Protein AF-A0A954WFK1-F1 (afdb_monomer_lite)

Structure (mmCIF, N/CA/C/O backbone):
data_AF-A0A954WFK1-F1
#
_entry.id   AF-A0A954WFK1-F1
#
loop_
_atom_site.group_PDB
_atom_site.id
_atom_site.type_symbol
_atom_site.label_atom_id
_atom_site.label_alt_id
_atom_site.label_comp_id
_atom_site.label_asym_id
_atom_site.label_entity_id
_atom_site.label_seq_id
_atom_site.pdbx_PDB_ins_code
_atom_site.Cartn_x
_atom_site.Cartn_y
_atom_site.Cartn_z
_atom_site.occupancy
_atom_site.B_iso_or_equiv
_atom_site.auth_seq_id
_atom_site.auth_comp_id
_atom_site.auth_asym_id
_atom_site.auth_atom_id
_atom_site.pdbx_PDB_model_num
ATOM 1 N N . MET A 1 1 ? -22.582 8.480 9.603 1.00 71.12 1 MET A N 1
ATOM 2 C CA . MET A 1 1 ? -21.845 7.234 9.305 1.00 71.12 1 MET A CA 1
ATOM 3 C C . MET A 1 1 ? -20.414 7.673 9.108 1.00 71.12 1 MET A C 1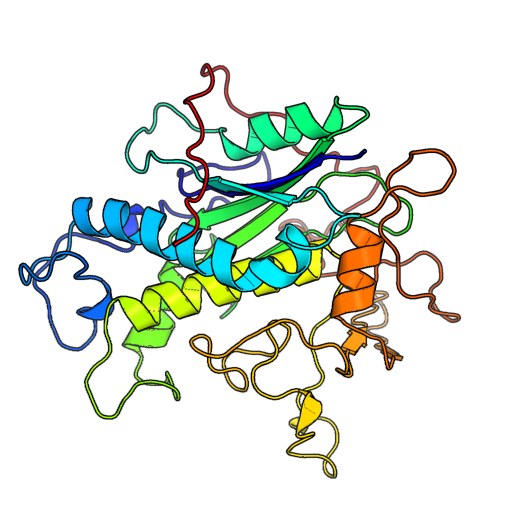
ATOM 5 O O . MET A 1 1 ? -20.243 8.651 8.399 1.00 71.12 1 MET A O 1
ATOM 9 N N . LEU A 1 2 ? -19.455 7.065 9.805 1.00 79.88 2 LEU A N 1
ATOM 10 C CA . LEU A 1 2 ? -18.038 7.426 9.693 1.00 79.88 2 LEU A CA 1
ATOM 11 C C . LEU A 1 2 ? -17.532 7.116 8.281 1.00 79.88 2 LEU A C 1
ATOM 13 O O . LEU A 1 2 ? -17.792 6.019 7.778 1.00 79.88 2 LEU A O 1
ATOM 17 N N . THR A 1 3 ? -16.816 8.064 7.680 1.00 86.88 3 THR A N 1
ATOM 18 C CA . THR A 1 3 ? -16.163 7.896 6.381 1.00 86.88 3 THR A CA 1
ATOM 19 C C . THR A 1 3 ? -14.708 7.508 6.575 1.00 86.88 3 THR A C 1
ATOM 21 O O . THR A 1 3 ? -13.930 8.281 7.120 1.00 86.88 3 THR A O 1
ATOM 24 N N . ASN A 1 4 ? -14.320 6.318 6.120 1.00 88.19 4 ASN A N 1
ATOM 25 C CA . ASN A 1 4 ? -12.935 5.867 6.178 1.00 88.19 4 ASN A CA 1
ATOM 26 C C . ASN A 1 4 ? -12.230 6.198 4.861 1.00 88.19 4 ASN A C 1
ATOM 28 O O . ASN A 1 4 ? -12.669 5.783 3.785 1.00 88.19 4 ASN A O 1
ATOM 32 N N . TYR A 1 5 ? -11.101 6.886 4.938 1.00 90.06 5 TYR A N 1
ATOM 33 C CA . TYR A 1 5 ? -10.255 7.209 3.804 1.00 90.06 5 TYR A CA 1
ATOM 34 C C . TYR A 1 5 ? -8.944 6.441 3.895 1.00 90.06 5 TYR A C 1
ATOM 36 O O . TYR A 1 5 ? -8.260 6.465 4.908 1.00 90.06 5 TYR A O 1
ATOM 44 N N . VAL A 1 6 ? -8.567 5.788 2.803 1.00 92.50 6 VAL A N 1
ATOM 45 C CA . VAL A 1 6 ? -7.221 5.251 2.596 1.00 92.50 6 VAL A CA 1
ATOM 46 C C . VAL A 1 6 ? -6.546 6.114 1.545 1.00 92.50 6 VAL A C 1
ATOM 48 O O . VAL A 1 6 ? -6.982 6.141 0.393 1.00 92.50 6 VAL A O 1
ATOM 51 N N . VAL A 1 7 ? -5.491 6.814 1.936 1.00 91.62 7 VAL A N 1
ATOM 52 C CA . VAL A 1 7 ? -4.703 7.704 1.087 1.00 91.62 7 VAL A CA 1
ATOM 53 C C . VAL A 1 7 ? -3.405 7.003 0.724 1.00 91.62 7 VAL A C 1
ATOM 55 O O . VAL A 1 7 ? -2.601 6.671 1.590 1.00 91.62 7 VAL A O 1
ATOM 58 N N . LEU A 1 8 ? -3.203 6.767 -0.567 1.00 93.06 8 LEU A N 1
ATOM 59 C CA . LEU A 1 8 ? -1.952 6.242 -1.101 1.00 93.06 8 LEU A CA 1
ATOM 60 C C . LEU A 1 8 ? -1.095 7.407 -1.561 1.00 93.06 8 LEU A C 1
ATOM 62 O O . LEU A 1 8 ? -1.401 8.034 -2.581 1.00 93.06 8 LEU A O 1
ATOM 66 N N . ASP A 1 9 ? -0.052 7.700 -0.802 1.00 89.50 9 ASP A N 1
ATOM 67 C CA . ASP A 1 9 ? 0.765 8.865 -1.053 1.00 89.50 9 ASP A CA 1
ATOM 68 C C . ASP A 1 9 ? 2.091 8.511 -1.731 1.00 89.50 9 ASP A C 1
ATOM 70 O O . ASP A 1 9 ? 2.934 7.842 -1.150 1.00 89.50 9 ASP A O 1
ATOM 74 N N . PHE A 1 10 ? 2.264 8.933 -2.982 1.00 88.38 10 PHE A N 1
ATOM 75 C CA . PHE A 1 10 ? 3.468 8.718 -3.788 1.00 88.38 10 PHE A CA 1
ATOM 76 C C . PHE A 1 10 ? 4.358 9.967 -3.895 1.00 88.38 10 PHE A C 1
ATOM 78 O O . PHE A 1 10 ? 5.353 9.956 -4.635 1.00 88.38 10 PHE A O 1
ATOM 85 N N . THR A 1 11 ? 3.993 11.062 -3.227 1.00 79.69 11 THR A N 1
ATOM 86 C CA . THR A 1 11 ? 4.835 12.257 -3.143 1.00 79.69 11 THR A CA 1
ATOM 87 C C . THR A 1 11 ? 6.048 11.969 -2.241 1.00 79.69 11 THR A C 1
ATOM 89 O O . THR A 1 11 ? 6.039 11.025 -1.448 1.00 79.69 11 THR A O 1
ATOM 92 N N . PRO A 1 12 ? 7.166 12.697 -2.411 1.00 66.88 12 PRO A N 1
ATOM 93 C CA . PRO A 1 12 ? 8.418 12.432 -1.698 1.00 66.88 12 PRO A CA 1
ATOM 94 C C . PRO A 1 12 ? 8.405 12.946 -0.248 1.00 66.88 12 PRO A C 1
ATOM 96 O O . PRO A 1 12 ? 9.369 13.564 0.208 1.00 66.88 12 PRO A O 1
ATOM 99 N N . ASP A 1 13 ? 7.291 12.747 0.444 1.00 64.88 13 ASP A N 1
ATOM 100 C CA . ASP A 1 13 ? 6.959 13.480 1.655 1.00 64.88 13 ASP A CA 1
ATOM 101 C C . ASP A 1 13 ? 7.607 12.847 2.870 1.00 64.88 13 ASP A C 1
ATOM 103 O O . ASP A 1 13 ? 7.901 11.651 2.919 1.00 64.88 13 ASP A O 1
ATOM 107 N N . THR A 1 14 ? 7.835 13.687 3.870 1.00 59.72 14 THR A N 1
ATOM 108 C CA . THR A 1 14 ? 8.382 13.260 5.145 1.00 59.72 14 THR A CA 1
ATOM 109 C C . THR A 1 14 ? 7.548 13.886 6.229 1.00 59.72 14 THR A C 1
ATOM 111 O O . THR A 1 14 ? 7.513 15.114 6.355 1.00 59.72 14 THR A O 1
ATOM 114 N N . ILE A 1 15 ? 6.945 13.039 7.043 1.00 64.50 15 ILE A N 1
ATOM 115 C CA . ILE A 1 15 ? 6.500 13.462 8.352 1.00 64.50 15 ILE A CA 1
ATOM 116 C C . ILE A 1 15 ? 7.725 13.979 9.125 1.00 64.50 15 ILE A C 1
ATOM 118 O O . ILE A 1 15 ? 8.786 13.345 9.136 1.00 64.50 15 ILE A O 1
ATOM 122 N N . ALA A 1 16 ? 7.595 15.144 9.760 1.00 63.12 16 ALA A N 1
ATOM 123 C CA . ALA A 1 16 ? 8.670 15.701 10.571 1.00 63.12 16 ALA A CA 1
ATOM 124 C C . ALA A 1 16 ? 9.105 14.711 11.672 1.00 63.12 16 ALA A C 1
ATOM 126 O O . ALA A 1 16 ? 8.279 14.211 12.428 1.00 63.12 16 ALA A O 1
ATOM 127 N N . ASN A 1 17 ? 10.418 14.479 11.790 1.00 61.78 17 ASN A N 1
ATOM 128 C CA . ASN A 1 17 ? 11.047 13.536 12.733 1.00 61.78 17 ASN A CA 1
ATOM 129 C C . ASN A 1 17 ? 10.770 12.038 12.489 1.00 61.78 17 ASN A C 1
ATOM 131 O O . ASN A 1 17 ? 11.136 11.222 13.332 1.00 61.78 17 ASN A O 1
ATOM 135 N N . GLU A 1 18 ? 10.210 11.672 11.336 1.00 69.94 18 GLU A N 1
ATOM 136 C CA . GLU A 1 18 ? 9.995 10.278 10.926 1.00 69.94 18 GLU A CA 1
ATOM 137 C C . GLU A 1 18 ? 10.872 9.881 9.724 1.00 69.94 18 GLU A C 1
ATOM 139 O O . GLU A 1 18 ? 11.781 10.608 9.308 1.00 69.94 18 GLU A O 1
ATOM 144 N N . TYR A 1 19 ? 10.629 8.691 9.166 1.00 68.62 19 TYR A N 1
ATOM 145 C CA . TYR A 1 19 ? 11.350 8.173 8.007 1.00 68.62 19 TYR A CA 1
ATOM 146 C C . TYR A 1 19 ? 11.187 9.067 6.765 1.00 68.62 19 TYR A C 1
ATOM 148 O O . TYR A 1 19 ? 10.084 9.304 6.278 1.00 68.62 19 TYR A O 1
ATOM 156 N N . THR A 1 20 ? 12.310 9.481 6.171 1.00 70.69 20 THR A N 1
ATOM 157 C CA . THR A 1 20 ? 12.328 10.063 4.821 1.00 70.69 20 THR A CA 1
ATOM 158 C C . THR A 1 20 ? 12.328 8.968 3.761 1.00 70.69 20 THR A C 1
ATOM 160 O O . THR A 1 20 ? 13.380 8.426 3.417 1.00 70.69 20 THR A O 1
ATOM 163 N N . VAL A 1 21 ? 11.164 8.636 3.211 1.00 73.75 21 VAL A N 1
ATOM 164 C CA . VAL A 1 21 ? 11.120 7.723 2.065 1.00 73.75 21 VAL A CA 1
ATOM 165 C C . VAL A 1 21 ? 11.731 8.380 0.826 1.00 73.75 21 VAL A C 1
ATOM 167 O O . VAL A 1 21 ? 11.491 9.550 0.535 1.00 73.75 21 VAL A O 1
ATOM 170 N N . GLY A 1 22 ? 12.545 7.629 0.077 1.00 79.06 22 GLY A N 1
ATOM 171 C CA . GLY A 1 22 ? 13.031 8.091 -1.229 1.00 79.06 22 GLY A CA 1
ATOM 172 C C . GLY A 1 22 ? 11.866 8.369 -2.190 1.00 79.06 22 GLY A C 1
ATOM 173 O O . GLY A 1 22 ? 10.772 7.832 -2.020 1.00 79.06 22 GLY A O 1
ATOM 174 N N . ARG A 1 23 ? 12.069 9.172 -3.240 1.00 85.88 23 ARG A N 1
ATOM 175 C CA . ARG A 1 23 ? 10.967 9.536 -4.150 1.00 85.88 23 ARG A CA 1
ATOM 176 C C . ARG A 1 23 ? 10.498 8.309 -4.930 1.00 85.88 23 ARG A C 1
ATOM 178 O O . ARG A 1 23 ? 11.316 7.657 -5.571 1.00 85.88 23 ARG A O 1
ATOM 185 N N . PHE A 1 24 ? 9.192 8.045 -5.007 1.00 89.94 24 PHE A N 1
ATOM 186 C CA . PHE A 1 24 ? 8.680 6.917 -5.806 1.00 89.94 24 PHE A CA 1
ATOM 187 C C . PHE A 1 24 ? 9.142 6.953 -7.274 1.00 89.94 24 PHE A C 1
ATOM 189 O O . PHE A 1 24 ? 9.443 5.920 -7.870 1.00 89.94 24 PHE A O 1
ATOM 196 N N . ALA A 1 25 ? 9.253 8.150 -7.859 1.00 89.69 25 ALA A N 1
ATOM 197 C CA . ALA A 1 25 ? 9.745 8.332 -9.224 1.00 89.69 25 ALA A CA 1
ATOM 198 C C . ALA A 1 25 ? 11.182 7.812 -9.436 1.00 89.69 25 ALA A C 1
ATOM 200 O O . ALA A 1 25 ? 11.518 7.413 -10.551 1.00 89.69 25 ALA A O 1
ATOM 201 N N . ASP A 1 26 ? 12.013 7.774 -8.390 1.00 89.25 26 ASP A N 1
ATOM 202 C CA . ASP A 1 26 ? 13.414 7.344 -8.482 1.00 89.25 26 ASP A CA 1
ATOM 203 C C . ASP A 1 26 ? 13.535 5.817 -8.641 1.00 89.25 26 ASP A C 1
ATOM 205 O O . ASP A 1 26 ? 14.495 5.318 -9.242 1.00 89.25 26 ASP A O 1
ATOM 209 N N . VAL A 1 27 ? 12.489 5.064 -8.266 1.00 91.69 27 VAL A N 1
ATOM 210 C CA . VAL A 1 27 ? 12.353 3.634 -8.599 1.00 91.69 27 VAL A CA 1
ATOM 211 C C . VAL A 1 27 ? 12.472 3.424 -10.117 1.00 91.69 27 VAL A C 1
ATOM 213 O O . VAL A 1 27 ? 13.087 2.445 -10.562 1.00 91.69 27 VAL A O 1
ATOM 216 N N . PHE A 1 28 ? 11.960 4.377 -10.904 1.00 93.75 28 PHE A N 1
ATOM 217 C CA . PHE A 1 28 ? 11.922 4.396 -12.370 1.00 93.75 28 PHE A CA 1
ATOM 218 C C . PHE A 1 28 ? 13.067 5.228 -12.976 1.00 93.75 28 PHE A C 1
ATOM 220 O O . PHE A 1 28 ? 12.885 5.952 -13.958 1.00 93.75 28 PHE A O 1
ATOM 227 N N . ALA A 1 29 ? 14.264 5.125 -12.387 1.00 89.88 29 ALA A N 1
ATOM 228 C CA . ALA A 1 29 ? 15.474 5.758 -12.904 1.00 89.88 29 ALA A CA 1
ATOM 229 C C . ALA A 1 29 ? 15.656 5.502 -14.422 1.00 89.88 29 ALA A C 1
ATOM 231 O O . ALA A 1 29 ? 15.609 4.337 -14.842 1.00 89.88 29 ALA A O 1
ATOM 232 N N . PRO A 1 30 ? 15.892 6.554 -15.238 1.00 91.19 30 PRO A N 1
ATOM 233 C CA . PRO A 1 30 ? 15.946 6.428 -16.687 1.00 91.19 30 PRO A CA 1
ATOM 234 C C . PRO A 1 30 ? 16.946 5.388 -17.187 1.00 91.19 30 PRO A C 1
ATOM 236 O O . PRO A 1 30 ? 18.119 5.405 -16.808 1.00 91.19 30 PRO A O 1
ATOM 239 N N . GLY A 1 31 ? 16.510 4.510 -18.089 1.00 93.88 31 GLY A N 1
ATOM 240 C CA . GLY A 1 31 ? 17.404 3.504 -18.654 1.00 93.88 31 GLY A CA 1
ATOM 241 C C . GLY A 1 31 ? 16.744 2.531 -19.619 1.00 93.88 31 GLY A C 1
ATOM 242 O O . GLY A 1 31 ? 15.524 2.422 -19.699 1.00 93.88 31 GLY A O 1
ATOM 243 N N . ALA A 1 32 ? 17.578 1.795 -20.354 1.00 95.19 32 ALA A N 1
ATOM 244 C CA . ALA A 1 32 ? 17.110 0.749 -21.252 1.00 95.19 32 ALA A CA 1
ATOM 245 C C . ALA A 1 32 ? 16.539 -0.447 -20.474 1.00 95.19 32 ALA A C 1
ATOM 247 O O . ALA A 1 32 ? 17.072 -0.866 -19.435 1.00 95.19 32 ALA A O 1
ATOM 248 N N . VAL A 1 33 ? 15.484 -1.038 -21.027 1.00 95.25 33 VAL A N 1
ATOM 249 C CA . VAL A 1 33 ? 14.870 -2.248 -20.484 1.00 95.25 33 VAL A CA 1
ATOM 250 C C . VAL A 1 33 ? 15.758 -3.470 -20.710 1.00 95.25 33 VAL A C 1
ATOM 252 O O . VAL A 1 33 ? 16.301 -3.709 -21.787 1.00 95.25 33 VAL A O 1
ATOM 255 N N . ASN A 1 34 ? 15.880 -4.294 -19.676 1.00 91.81 34 ASN A N 1
ATOM 256 C CA . ASN A 1 34 ? 16.616 -5.548 -19.660 1.00 91.81 34 ASN A CA 1
ATOM 257 C C . ASN A 1 34 ? 15.833 -6.622 -18.869 1.00 91.81 34 ASN A C 1
ATOM 259 O O . ASN A 1 34 ? 14.636 -6.503 -18.607 1.00 91.81 34 ASN A O 1
ATOM 263 N N . ASN A 1 35 ? 16.457 -7.756 -18.548 1.00 87.06 35 ASN A N 1
ATOM 264 C CA . ASN A 1 35 ? 15.757 -8.841 -17.850 1.00 87.06 35 ASN A CA 1
ATOM 265 C C . ASN A 1 35 ? 15.472 -8.553 -16.366 1.00 87.06 35 ASN A C 1
ATOM 267 O O . ASN A 1 35 ? 14.537 -9.146 -15.836 1.00 87.06 35 ASN A O 1
ATOM 271 N N . THR A 1 36 ? 16.240 -7.680 -15.714 1.00 89.25 36 THR A N 1
ATOM 272 C CA . THR A 1 36 ? 16.140 -7.396 -14.275 1.00 89.25 36 THR A CA 1
ATOM 273 C C . THR A 1 36 ? 15.314 -6.153 -13.951 1.00 89.25 36 THR A C 1
ATOM 275 O O . THR A 1 36 ? 15.028 -5.936 -12.782 1.00 89.25 36 THR A O 1
ATOM 278 N N . ASN A 1 37 ? 14.913 -5.351 -14.946 1.00 93.00 37 ASN A N 1
ATOM 279 C CA . ASN A 1 37 ? 14.133 -4.122 -14.731 1.00 93.00 37 ASN A CA 1
ATOM 280 C C . ASN A 1 37 ? 12.891 -3.973 -15.636 1.00 93.00 37 ASN A C 1
ATOM 282 O O . ASN A 1 37 ? 12.136 -3.027 -15.464 1.00 93.00 37 ASN A O 1
ATOM 286 N N . ARG A 1 38 ? 12.626 -4.901 -16.566 1.00 93.69 38 ARG A N 1
ATOM 287 C CA . ARG A 1 38 ? 11.453 -4.866 -17.474 1.00 93.69 38 ARG A CA 1
ATOM 288 C C . ARG A 1 38 ? 10.086 -4.737 -16.809 1.00 93.69 38 ARG A C 1
ATOM 290 O O . ARG A 1 38 ? 9.141 -4.329 -17.462 1.00 93.69 38 ARG A O 1
ATOM 297 N N . PHE A 1 39 ? 9.961 -5.111 -15.540 1.00 94.25 39 PHE A N 1
ATOM 298 C CA . PHE A 1 39 ? 8.724 -4.927 -14.780 1.00 94.25 39 PHE A CA 1
ATOM 299 C C . PHE A 1 39 ? 8.470 -3.455 -14.405 1.00 94.25 39 PHE A C 1
ATOM 301 O O . PHE A 1 39 ? 7.472 -3.150 -13.763 1.00 94.25 39 PHE A O 1
ATOM 308 N N . LEU A 1 40 ? 9.377 -2.550 -14.771 1.00 96.81 40 LEU A N 1
ATOM 309 C CA . LEU A 1 40 ? 9.224 -1.106 -14.630 1.00 96.81 40 LEU A CA 1
ATOM 310 C C . LEU A 1 40 ? 8.853 -0.422 -15.957 1.00 96.81 40 LEU A C 1
ATOM 312 O O . LEU A 1 40 ? 8.636 0.779 -15.946 1.00 96.81 40 LEU A O 1
ATOM 316 N N . ASP A 1 41 ? 8.772 -1.159 -17.070 1.00 96.44 41 ASP A N 1
ATOM 317 C CA . ASP A 1 41 ? 8.339 -0.650 -18.381 1.00 96.44 41 ASP A CA 1
ATOM 318 C C . ASP A 1 41 ? 6.813 -0.781 -18.491 1.00 96.44 41 ASP A C 1
ATOM 320 O O . ASP A 1 41 ? 6.276 -1.856 -18.773 1.00 96.44 41 ASP A O 1
ATOM 324 N N . TYR A 1 42 ? 6.087 0.275 -18.136 1.00 95.62 42 TYR A N 1
ATOM 325 C CA . TYR A 1 42 ? 4.626 0.275 -18.059 1.00 95.62 42 TYR A CA 1
ATOM 326 C C . TYR A 1 42 ? 3.959 0.647 -19.380 1.00 95.62 42 TYR A C 1
ATOM 328 O O . TYR A 1 42 ? 2.809 0.246 -19.595 1.00 95.62 42 TYR A O 1
ATOM 336 N N . ASP A 1 43 ? 4.645 1.388 -20.249 1.00 95.12 43 ASP A N 1
ATOM 337 C CA . ASP A 1 43 ? 4.131 1.758 -21.568 1.00 95.12 43 ASP A CA 1
ATOM 338 C C . ASP A 1 43 ? 4.618 0.838 -22.709 1.00 95.12 43 ASP A C 1
ATOM 340 O O . ASP A 1 43 ? 4.057 0.868 -23.808 1.00 95.12 43 ASP A O 1
ATOM 344 N N . GLY A 1 44 ? 5.585 -0.045 -22.437 1.00 94.00 44 GLY A N 1
ATOM 345 C CA . GLY A 1 44 ? 6.096 -1.045 -23.373 1.00 94.00 44 GLY A CA 1
ATOM 346 C C . GLY A 1 44 ? 7.050 -0.476 -24.424 1.00 94.00 44 GLY A C 1
ATOM 347 O O . GLY A 1 44 ? 7.271 -1.118 -25.458 1.00 94.00 44 GLY A O 1
ATOM 348 N N . ASN A 1 45 ? 7.595 0.724 -24.207 1.00 95.62 45 ASN A N 1
ATOM 349 C CA . ASN A 1 45 ? 8.458 1.408 -25.167 1.00 95.62 45 ASN A CA 1
ATOM 350 C C . ASN A 1 45 ? 9.938 0.940 -25.107 1.00 95.62 45 ASN A C 1
ATOM 352 O O . ASN A 1 45 ? 10.762 1.406 -25.899 1.00 95.62 45 ASN A O 1
ATOM 356 N N . ASN A 1 46 ? 10.276 -0.016 -24.226 1.00 95.00 46 ASN A N 1
ATOM 357 C CA . ASN A 1 46 ? 11.630 -0.520 -23.931 1.00 95.00 46 ASN A CA 1
ATOM 358 C C . ASN A 1 46 ? 12.587 0.484 -23.252 1.00 95.00 46 ASN A C 1
ATOM 360 O O . ASN A 1 46 ? 13.806 0.268 -23.231 1.00 95.00 46 ASN A O 1
ATOM 364 N N . THR A 1 47 ? 12.056 1.544 -22.653 1.00 96.44 47 THR A N 1
ATOM 365 C CA . THR A 1 47 ? 12.778 2.562 -21.884 1.00 96.44 47 THR A CA 1
ATOM 366 C C . THR A 1 47 ? 12.018 2.835 -20.596 1.00 96.44 47 THR A C 1
ATOM 368 O O . THR A 1 47 ? 10.848 3.171 -20.633 1.00 96.44 47 THR A O 1
ATOM 371 N N . ILE A 1 48 ? 12.701 2.758 -19.459 1.00 96.19 48 ILE A N 1
ATOM 372 C CA . ILE A 1 48 ? 12.124 3.117 -18.161 1.00 96.19 48 ILE A CA 1
ATOM 373 C C . ILE A 1 48 ? 12.303 4.617 -17.966 1.00 96.19 48 ILE A C 1
ATOM 375 O O . ILE A 1 48 ? 13.400 5.126 -18.210 1.00 96.19 48 ILE A O 1
ATOM 379 N N . ASN A 1 49 ? 11.258 5.325 -17.544 1.00 92.62 49 ASN A N 1
ATOM 380 C CA . ASN A 1 49 ? 11.310 6.746 -17.210 1.00 92.62 49 ASN A CA 1
ATOM 381 C C . ASN A 1 49 ? 10.178 7.166 -16.238 1.00 92.62 49 ASN A C 1
ATOM 383 O O . ASN A 1 49 ? 9.435 6.346 -15.704 1.00 92.62 49 ASN A O 1
ATOM 387 N N . GLN A 1 50 ? 10.038 8.471 -15.982 1.00 89.75 50 GLN A N 1
ATOM 388 C CA . GLN A 1 50 ? 9.029 8.988 -15.047 1.00 89.75 50 GLN A CA 1
ATOM 389 C C . GLN A 1 50 ? 7.574 8.855 -15.528 1.00 89.75 50 GLN A C 1
ATOM 391 O O . GLN A 1 50 ? 6.666 8.901 -14.698 1.00 89.75 50 GLN A O 1
ATOM 396 N N . ASP A 1 51 ? 7.317 8.703 -16.827 1.00 91.12 51 ASP A N 1
ATOM 397 C CA . ASP A 1 51 ? 5.968 8.436 -17.330 1.00 91.12 51 ASP A CA 1
ATOM 398 C C . ASP A 1 51 ? 5.514 7.017 -16.963 1.00 91.12 51 ASP A C 1
ATOM 400 O O . ASP A 1 51 ? 4.353 6.841 -16.583 1.00 91.12 51 ASP A O 1
ATOM 404 N N . ASP A 1 52 ? 6.425 6.037 -16.918 1.00 94.94 52 ASP A N 1
ATOM 405 C CA . ASP A 1 52 ? 6.127 4.707 -16.370 1.00 94.94 52 ASP A CA 1
ATOM 406 C C . ASP A 1 52 ? 5.701 4.781 -14.907 1.00 94.94 52 ASP A C 1
ATOM 408 O O . ASP A 1 52 ? 4.731 4.136 -14.506 1.00 94.94 52 ASP A O 1
ATOM 412 N N . ALA A 1 53 ? 6.378 5.621 -14.118 1.00 92.81 53 ALA A N 1
ATOM 413 C CA . ALA A 1 53 ? 6.033 5.836 -12.720 1.00 92.81 53 ALA A CA 1
ATOM 414 C C . ALA A 1 53 ? 4.596 6.372 -12.581 1.00 92.81 53 ALA A C 1
ATOM 416 O O . ALA A 1 53 ? 3.831 5.879 -11.750 1.00 92.81 53 ALA A O 1
ATOM 417 N N . LYS A 1 54 ? 4.186 7.328 -13.430 1.00 90.50 54 LYS A N 1
ATOM 418 C CA . LYS A 1 54 ? 2.813 7.874 -13.428 1.00 90.50 54 LYS A CA 1
ATOM 419 C C . LYS A 1 54 ? 1.779 6.800 -13.762 1.00 90.50 54 LYS A C 1
ATOM 421 O O . LYS A 1 54 ? 0.718 6.747 -13.140 1.00 90.50 54 LYS A O 1
ATOM 426 N N . ILE A 1 55 ? 2.077 5.925 -14.726 1.00 93.12 55 ILE A N 1
ATOM 427 C CA . ILE A 1 55 ? 1.197 4.798 -15.057 1.00 93.12 55 ILE A CA 1
ATOM 428 C C . ILE A 1 55 ? 1.140 3.819 -13.875 1.00 93.12 55 ILE A C 1
ATOM 430 O O . ILE A 1 55 ? 0.051 3.365 -13.510 1.00 93.12 55 ILE A O 1
ATOM 434 N N . ALA A 1 56 ? 2.281 3.526 -13.246 1.00 94.88 56 ALA A N 1
ATOM 435 C CA . ALA A 1 56 ? 2.380 2.621 -12.108 1.00 94.88 56 ALA A CA 1
ATOM 436 C C . ALA A 1 56 ? 1.527 3.080 -10.920 1.00 94.88 56 ALA A C 1
ATOM 438 O O . ALA A 1 56 ? 0.786 2.260 -10.381 1.00 94.88 56 ALA A O 1
ATOM 439 N N . VAL A 1 57 ? 1.540 4.372 -10.571 1.00 93.12 57 VAL A N 1
ATOM 440 C CA . VAL A 1 57 ? 0.687 4.959 -9.516 1.00 93.12 57 VAL A CA 1
ATOM 441 C C . VAL A 1 57 ? -0.779 4.571 -9.705 1.00 93.12 57 VAL A C 1
ATOM 443 O O . VAL A 1 57 ? -1.393 3.975 -8.818 1.00 93.12 57 VAL A O 1
ATOM 446 N N . GLY A 1 58 ? -1.334 4.826 -10.894 1.00 90.56 58 GLY A N 1
ATOM 447 C CA . GLY A 1 58 ? -2.733 4.508 -11.185 1.00 90.56 58 GLY A CA 1
ATOM 448 C C . GLY A 1 58 ? -3.024 3.003 -11.143 1.00 90.56 58 GLY A C 1
ATOM 449 O O . GLY A 1 58 ? -4.085 2.579 -10.674 1.00 90.56 58 GLY A O 1
ATOM 450 N N . LYS A 1 59 ? -2.080 2.167 -11.598 1.00 94.50 59 LYS A N 1
ATOM 451 C CA . LYS A 1 59 ? -2.213 0.699 -11.560 1.00 94.50 59 LYS A CA 1
ATOM 452 C C . LYS A 1 59 ? -2.159 0.154 -10.132 1.00 94.50 59 LYS A C 1
ATOM 454 O O . LYS A 1 59 ? -2.985 -0.696 -9.793 1.00 94.50 59 LYS A O 1
ATOM 459 N N . ILE A 1 60 ? -1.252 0.662 -9.299 1.00 96.12 60 ILE A N 1
ATOM 460 C CA . ILE A 1 60 ? -1.123 0.303 -7.881 1.00 96.12 60 ILE A CA 1
ATOM 461 C C . ILE A 1 60 ? -2.386 0.722 -7.132 1.00 96.12 60 ILE A C 1
ATOM 463 O O . ILE A 1 60 ? -3.017 -0.129 -6.507 1.00 96.12 60 ILE A O 1
ATOM 467 N N . ALA A 1 61 ? -2.832 1.972 -7.279 1.00 94.00 61 ALA A N 1
ATOM 468 C CA . ALA A 1 61 ? -4.053 2.457 -6.637 1.00 94.00 61 ALA A CA 1
ATOM 469 C C . ALA A 1 61 ? -5.286 1.628 -7.032 1.00 94.00 61 ALA A C 1
ATOM 471 O O . ALA A 1 61 ? -6.065 1.208 -6.175 1.00 94.00 61 ALA A O 1
ATOM 472 N N . SER A 1 62 ? -5.432 1.296 -8.320 1.00 92.56 62 SER A N 1
ATOM 473 C CA . SER A 1 62 ? -6.504 0.411 -8.796 1.00 92.56 62 SER A CA 1
ATOM 474 C C . SER A 1 62 ? -6.409 -1.001 -8.198 1.00 92.56 62 SER A C 1
ATOM 476 O O . SER A 1 62 ? -7.425 -1.606 -7.837 1.00 92.56 62 SER A O 1
ATOM 478 N N . ARG A 1 63 ? -5.194 -1.544 -8.045 1.00 94.81 63 ARG A N 1
ATOM 479 C CA . ARG A 1 63 ? -4.987 -2.872 -7.456 1.00 94.81 63 ARG A CA 1
ATOM 480 C C . ARG A 1 63 ? -5.284 -2.895 -5.957 1.00 94.81 63 ARG A C 1
ATOM 482 O O . ARG A 1 63 ? -5.963 -3.829 -5.524 1.00 94.81 63 ARG A O 1
ATOM 489 N N . VAL A 1 64 ? -4.854 -1.884 -5.202 1.00 95.69 64 VAL A N 1
ATOM 490 C CA . VAL A 1 64 ? -5.205 -1.708 -3.780 1.00 95.69 64 VAL A CA 1
ATOM 491 C C . VAL A 1 64 ? -6.720 -1.602 -3.634 1.00 95.69 64 VAL A C 1
ATOM 493 O O . VAL A 1 64 ? -7.326 -2.366 -2.885 1.00 95.69 64 VAL A O 1
ATOM 496 N N . ASN A 1 65 ? -7.365 -0.765 -4.448 1.00 92.25 65 ASN A N 1
ATOM 497 C CA . ASN A 1 65 ? -8.821 -0.629 -4.471 1.00 92.25 65 ASN A CA 1
ATOM 498 C C . ASN A 1 65 ? -9.539 -1.978 -4.692 1.00 92.25 65 ASN A C 1
ATOM 500 O O . ASN A 1 65 ? -10.561 -2.266 -4.069 1.00 92.25 65 ASN A O 1
ATOM 504 N N . ARG A 1 66 ? -8.979 -2.853 -5.538 1.00 91.00 66 ARG A N 1
ATOM 505 C CA . ARG A 1 66 ? -9.492 -4.216 -5.749 1.00 91.00 66 ARG A CA 1
ATOM 506 C C . ARG A 1 66 ? -9.292 -5.124 -4.533 1.00 91.00 66 ARG A C 1
ATOM 508 O O . ARG A 1 66 ? -10.185 -5.918 -4.246 1.00 91.00 66 ARG A O 1
ATOM 515 N N . LEU A 1 67 ? -8.152 -5.039 -3.844 1.00 91.50 67 LEU A N 1
ATOM 516 C CA . LEU A 1 67 ? -7.890 -5.807 -2.617 1.00 91.50 67 LEU A CA 1
ATOM 517 C C . LEU A 1 67 ? -8.855 -5.412 -1.490 1.00 91.50 67 LEU A C 1
ATOM 519 O O . LEU A 1 67 ? -9.336 -6.284 -0.770 1.00 91.50 67 LEU A O 1
ATOM 523 N N . LEU A 1 68 ? -9.202 -4.125 -1.403 1.00 93.44 68 LEU A N 1
ATOM 524 C CA . LEU A 1 68 ? -10.109 -3.572 -0.391 1.00 93.44 68 LEU A CA 1
ATOM 525 C C . LEU A 1 68 ? -11.595 -3.648 -0.770 1.00 93.44 68 LEU A C 1
ATOM 527 O O . LEU A 1 68 ? -12.464 -3.308 0.035 1.00 93.44 68 LEU A O 1
ATOM 531 N N . LYS A 1 69 ? -11.916 -4.142 -1.973 1.00 90.06 69 LYS A N 1
ATOM 532 C CA . LYS A 1 69 ? -13.291 -4.283 -2.474 1.00 90.06 69 LYS A CA 1
ATOM 533 C C . LYS A 1 69 ? -14.260 -4.931 -1.468 1.00 90.06 69 LYS A C 1
ATOM 535 O O . LYS A 1 69 ? -15.370 -4.416 -1.355 1.00 90.06 69 LYS A O 1
ATOM 540 N N . PRO A 1 70 ? -13.901 -6.001 -0.725 1.00 89.38 70 PRO A N 1
ATOM 541 C CA . PRO A 1 70 ? -14.821 -6.614 0.233 1.00 89.38 70 PRO A CA 1
ATOM 542 C C . PRO A 1 70 ? -15.293 -5.680 1.355 1.00 89.38 70 PRO A C 1
ATOM 544 O O . PRO A 1 70 ? -16.383 -5.900 1.870 1.00 89.38 70 PRO A O 1
ATOM 547 N N . PHE A 1 71 ? -14.494 -4.678 1.729 1.00 90.19 71 PHE A N 1
ATOM 548 C CA . PHE A 1 71 ? -14.834 -3.703 2.770 1.00 90.19 71 PHE A CA 1
ATOM 549 C C . PHE A 1 71 ? -15.563 -2.497 2.184 1.00 90.19 71 PHE A C 1
ATOM 551 O O . PHE A 1 71 ? -16.572 -2.072 2.726 1.00 90.19 71 PHE A O 1
ATOM 558 N N . ARG A 1 72 ? -15.138 -2.028 1.003 1.00 90.88 72 ARG A N 1
ATOM 559 C CA . ARG A 1 72 ? -15.814 -0.944 0.267 1.00 90.88 72 ARG A CA 1
ATOM 560 C C . ARG A 1 72 ? -17.253 -1.262 -0.141 1.00 90.88 72 ARG A C 1
ATOM 562 O O . ARG A 1 72 ? -18.031 -0.362 -0.423 1.00 90.88 72 ARG A O 1
ATOM 569 N N . GLN A 1 73 ? -17.571 -2.546 -0.288 1.00 88.81 73 GLN A N 1
ATOM 570 C CA . GLN A 1 73 ? -18.911 -3.019 -0.636 1.00 88.81 73 GLN A CA 1
ATOM 571 C C . GLN A 1 73 ? -19.733 -3.424 0.595 1.00 88.81 73 GLN A C 1
ATOM 573 O O . GLN A 1 73 ? -20.860 -3.894 0.432 1.00 88.81 73 GLN A O 1
ATOM 578 N N . ASP A 1 74 ? -19.191 -3.287 1.809 1.00 87.88 74 ASP A N 1
ATOM 579 C CA . ASP A 1 74 ? -19.955 -3.523 3.030 1.00 87.88 74 ASP A CA 1
ATOM 580 C C . ASP A 1 74 ? -20.881 -2.324 3.287 1.00 87.88 74 ASP A C 1
ATOM 582 O O . ASP A 1 74 ? -20.396 -1.208 3.433 1.00 87.88 74 ASP A O 1
ATOM 586 N N . PRO A 1 75 ? -22.206 -2.515 3.388 1.00 85.94 75 PRO A N 1
ATOM 587 C CA . PRO A 1 75 ? -23.141 -1.408 3.591 1.00 85.94 75 PRO A CA 1
ATOM 588 C C . PRO A 1 75 ? -22.987 -0.690 4.943 1.00 85.94 75 PRO A C 1
ATOM 590 O O . PRO A 1 75 ? -23.624 0.337 5.149 1.00 85.94 75 PRO A O 1
ATOM 593 N N . ASN A 1 76 ? -22.193 -1.231 5.872 1.00 84.00 76 ASN A N 1
ATOM 594 C CA . ASN A 1 76 ? -21.947 -0.640 7.189 1.00 84.00 76 ASN A CA 1
ATOM 595 C C . ASN A 1 76 ? -20.561 0.009 7.301 1.00 84.00 76 ASN A C 1
ATOM 597 O O . ASN A 1 76 ? -20.170 0.386 8.403 1.00 84.00 76 ASN A O 1
ATOM 601 N N . ILE A 1 77 ? -19.798 0.061 6.207 1.00 86.19 77 ILE A N 1
ATOM 602 C CA . ILE A 1 77 ? -18.469 0.668 6.156 1.00 86.19 77 ILE A CA 1
ATOM 603 C C . ILE A 1 77 ? -18.447 1.592 4.945 1.00 86.19 77 ILE A C 1
ATOM 605 O O . ILE A 1 77 ? -18.574 1.133 3.812 1.00 86.19 77 ILE A O 1
ATOM 609 N N . ASP A 1 78 ? -18.250 2.886 5.172 1.00 88.81 78 ASP A N 1
ATOM 610 C CA . ASP A 1 78 ? -17.884 3.784 4.083 1.00 88.81 78 ASP A CA 1
ATOM 611 C C . ASP A 1 78 ? -16.363 3.772 3.957 1.00 88.81 78 ASP A C 1
ATOM 613 O O . ASP A 1 78 ? -15.672 4.174 4.892 1.00 88.81 78 ASP A O 1
ATOM 617 N N . LEU A 1 79 ? -15.837 3.229 2.856 1.00 90.88 79 LEU A N 1
ATOM 618 C CA . LEU A 1 79 ? -14.399 3.160 2.602 1.00 90.88 79 LEU A CA 1
ATOM 619 C C . LEU A 1 79 ? -14.069 3.719 1.216 1.00 90.88 79 LEU A C 1
ATOM 621 O O . LEU A 1 79 ? -14.433 3.159 0.169 1.00 90.88 79 LEU A O 1
ATOM 625 N N . VAL A 1 80 ? -13.293 4.796 1.220 1.00 92.19 80 VAL A N 1
ATOM 626 C CA . VAL A 1 80 ? -12.850 5.534 0.042 1.00 92.19 80 VAL A CA 1
ATOM 627 C C . VAL A 1 80 ? -11.340 5.381 -0.107 1.00 92.19 80 VAL A C 1
ATOM 629 O O . VAL A 1 80 ? -10.584 5.623 0.825 1.00 92.19 80 VAL A O 1
ATOM 632 N N . VAL A 1 81 ? -10.886 4.986 -1.299 1.00 92.69 81 VAL A N 1
ATOM 633 C CA . VAL A 1 81 ? -9.454 4.896 -1.621 1.00 92.69 81 VAL A CA 1
ATOM 634 C C . VAL A 1 81 ? -9.076 6.067 -2.520 1.00 92.69 81 VAL A C 1
ATOM 636 O O . VAL A 1 81 ? -9.633 6.234 -3.610 1.00 92.69 81 VAL A O 1
ATOM 639 N N . MET A 1 82 ? -8.116 6.861 -2.066 1.00 91.81 82 MET A N 1
ATOM 640 C CA . MET A 1 82 ? -7.567 8.026 -2.750 1.00 91.81 82 MET A CA 1
ATOM 641 C C . MET A 1 82 ? -6.075 7.823 -3.001 1.00 91.81 82 MET A C 1
ATOM 643 O O . MET A 1 82 ? -5.431 7.005 -2.350 1.00 91.81 82 MET A O 1
ATOM 647 N N . HIS A 1 83 ? -5.518 8.551 -3.961 1.00 90.31 83 HIS A N 1
ATOM 648 C CA . HIS A 1 83 ? -4.080 8.563 -4.199 1.00 90.31 83 HIS A CA 1
ATOM 649 C C . HIS A 1 83 ? -3.612 9.931 -4.683 1.00 90.31 83 HIS A C 1
ATOM 651 O O . HIS A 1 83 ? -4.375 10.664 -5.325 1.00 90.31 83 HIS A O 1
ATOM 657 N N . THR A 1 84 ? -2.353 10.263 -4.413 1.00 84.62 84 THR A N 1
ATOM 658 C CA . THR A 1 84 ? -1.742 11.463 -4.978 1.00 84.62 84 THR A CA 1
ATOM 659 C C . THR A 1 84 ? -1.439 11.251 -6.467 1.00 84.62 84 THR A C 1
ATOM 661 O O . THR A 1 84 ? -0.792 10.272 -6.846 1.00 84.62 84 THR A O 1
ATOM 664 N N . PRO A 1 85 ? -1.930 12.130 -7.364 1.00 68.44 85 PRO A N 1
ATOM 665 C CA . PRO A 1 85 ? -1.708 11.981 -8.803 1.00 68.44 85 PRO A CA 1
ATOM 666 C C . PRO A 1 85 ? -0.327 12.493 -9.255 1.00 68.44 85 PRO A C 1
ATOM 668 O O . PRO A 1 85 ? 0.074 12.261 -10.397 1.00 68.44 85 PRO A O 1
ATOM 671 N N . GLY A 1 86 ? 0.385 13.234 -8.398 1.00 66.25 86 GLY A N 1
ATOM 672 C CA . GLY A 1 86 ? 1.647 13.900 -8.717 1.00 66.25 86 GLY A CA 1
ATOM 673 C C . GLY A 1 86 ? 2.869 13.162 -8.171 1.00 66.25 86 GLY A C 1
ATOM 674 O O . GLY A 1 86 ? 2.954 12.900 -6.983 1.00 66.25 86 GLY A O 1
ATOM 675 N N . LEU A 1 87 ? 3.849 12.895 -9.040 1.00 66.94 87 LEU A N 1
ATOM 676 C CA . LEU A 1 87 ? 5.156 12.311 -8.679 1.00 66.94 87 LEU A CA 1
ATOM 677 C C . LEU A 1 87 ? 6.311 13.326 -8.688 1.00 66.94 87 LEU A C 1
ATOM 679 O O . LEU A 1 87 ? 7.438 13.047 -8.267 1.00 66.94 87 LEU A O 1
ATOM 683 N N . THR A 1 88 ? 6.060 14.496 -9.274 1.00 50.22 88 THR A N 1
ATOM 684 C CA . THR A 1 88 ? 7.112 15.371 -9.802 1.00 50.22 88 THR A CA 1
ATOM 685 C C . THR A 1 88 ? 7.282 16.674 -9.040 1.00 50.22 88 THR A C 1
ATOM 687 O O . THR A 1 88 ? 8.351 17.276 -9.140 1.00 50.22 88 THR A O 1
ATOM 690 N N . SER A 1 89 ? 6.297 17.135 -8.270 1.00 46.25 89 SER A N 1
ATOM 691 C CA . SER A 1 89 ? 6.444 18.404 -7.568 1.00 46.25 89 SER A CA 1
ATOM 692 C C . SER A 1 89 ? 7.196 18.208 -6.256 1.00 46.25 89 SER A C 1
ATOM 694 O O . SE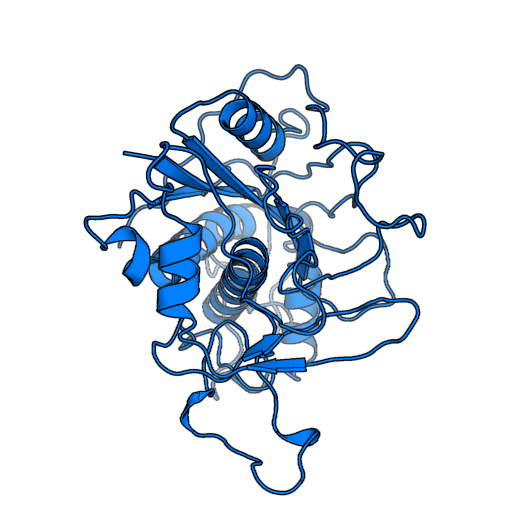R A 1 89 ? 6.626 17.796 -5.258 1.00 46.25 89 SER A O 1
ATOM 696 N N . ALA A 1 90 ? 8.440 18.691 -6.219 1.00 46.84 90 ALA A N 1
ATOM 697 C CA . ALA A 1 90 ? 9.035 19.202 -4.977 1.00 46.84 90 ALA A CA 1
ATOM 698 C C . ALA A 1 90 ? 8.184 20.328 -4.333 1.00 46.84 90 ALA A C 1
ATOM 700 O O . ALA A 1 90 ? 8.522 20.830 -3.271 1.00 46.84 90 ALA A O 1
ATOM 701 N N . ALA A 1 91 ? 7.114 20.752 -5.015 1.00 39.16 91 ALA A N 1
ATOM 702 C CA . ALA A 1 91 ? 6.178 21.793 -4.635 1.00 39.16 91 ALA A CA 1
ATOM 703 C C . ALA A 1 91 ? 4.862 21.275 -4.028 1.00 39.16 91 ALA A C 1
ATOM 705 O O . ALA A 1 91 ? 3.976 22.095 -3.868 1.00 39.16 91 ALA A O 1
ATOM 706 N N . ASP A 1 92 ? 4.706 19.980 -3.720 1.00 51.03 92 ASP A N 1
ATOM 707 C CA . ASP A 1 92 ? 3.640 19.549 -2.794 1.00 51.03 92 ASP A CA 1
ATOM 708 C C . ASP A 1 92 ? 4.109 18.429 -1.851 1.00 51.03 92 ASP A C 1
ATOM 710 O O . ASP A 1 92 ? 3.578 17.321 -1.909 1.00 51.03 92 ASP A O 1
ATOM 714 N N . PRO A 1 93 ? 5.136 18.689 -1.016 1.00 55.28 93 PRO A N 1
ATOM 715 C CA . PRO A 1 93 ? 5.285 17.927 0.204 1.00 55.28 93 PRO A CA 1
ATOM 716 C C . PRO A 1 93 ? 4.045 18.136 1.082 1.00 55.28 93 PRO A C 1
ATOM 718 O O . PRO A 1 93 ? 3.596 19.268 1.212 1.00 55.28 93 PRO A O 1
ATOM 721 N N . GLY A 1 94 ? 3.463 17.095 1.662 1.00 68.50 94 GLY A N 1
ATOM 722 C CA . GLY A 1 94 ? 2.424 17.155 2.691 1.00 68.50 94 GLY A CA 1
ATOM 723 C C . GLY A 1 94 ? 1.008 16.754 2.264 1.00 68.50 94 GLY A C 1
ATOM 724 O O . GLY A 1 94 ? 0.068 17.072 2.987 1.00 68.50 94 GLY A O 1
ATOM 725 N N . ALA A 1 95 ? 0.788 16.089 1.126 1.00 74.50 95 ALA A N 1
ATOM 726 C CA . ALA A 1 95 ? -0.577 15.745 0.700 1.00 74.50 95 ALA A CA 1
ATOM 727 C C . ALA A 1 95 ? -1.240 14.693 1.599 1.00 74.50 95 ALA A C 1
ATOM 729 O O . ALA A 1 95 ? -2.360 14.910 2.074 1.00 74.50 95 ALA A O 1
ATOM 730 N N . GLY A 1 96 ? -0.552 13.585 1.873 1.00 79.19 96 GLY A N 1
ATOM 731 C CA . GLY A 1 96 ? -0.979 12.603 2.862 1.00 79.19 96 GLY A CA 1
ATOM 732 C C . GLY A 1 96 ? -1.048 13.211 4.259 1.00 79.19 96 GLY A C 1
ATOM 733 O O . GLY A 1 96 ? -2.050 13.055 4.947 1.00 79.19 96 GLY A O 1
ATOM 734 N N . GLU A 1 97 ? -0.037 13.988 4.638 1.00 78.31 97 GLU A N 1
ATOM 735 C CA . GLU A 1 97 ? 0.067 14.612 5.960 1.00 78.31 97 GLU A CA 1
ATOM 736 C C . GLU A 1 97 ? -1.087 15.580 6.259 1.00 78.31 97 GLU A C 1
ATOM 738 O O . GLU A 1 97 ? -1.670 15.543 7.338 1.00 78.31 97 GLU A O 1
ATOM 743 N N . ARG A 1 98 ? -1.494 16.403 5.286 1.00 78.44 98 ARG A N 1
ATOM 744 C CA . ARG A 1 98 ? -2.671 17.272 5.427 1.00 78.44 98 ARG A CA 1
ATOM 745 C C . ARG A 1 98 ? -3.957 16.471 5.527 1.00 78.44 98 ARG A C 1
ATOM 747 O O . ARG A 1 98 ? -4.800 16.816 6.343 1.00 78.44 98 ARG A O 1
ATOM 754 N N . LYS A 1 99 ? -4.119 15.405 4.731 1.00 81.38 99 LYS A N 1
ATOM 755 C CA . LYS A 1 99 ? -5.324 14.570 4.832 1.00 81.38 99 LYS A CA 1
ATOM 756 C C . LYS A 1 99 ? -5.389 13.869 6.189 1.00 81.38 99 LYS A C 1
ATOM 758 O O . LYS A 1 99 ? -6.479 13.741 6.730 1.00 81.38 99 LYS A O 1
ATOM 763 N N . LEU A 1 100 ? -4.241 13.481 6.745 1.00 79.19 100 LEU A N 1
ATOM 764 C CA . LEU A 1 100 ? -4.133 12.972 8.110 1.00 79.19 100 LEU A CA 1
ATOM 765 C C . LEU A 1 100 ? -4.501 14.046 9.149 1.00 79.19 100 LEU A C 1
ATOM 767 O O . LEU A 1 100 ? -5.242 13.773 10.076 1.00 79.19 100 LEU A O 1
ATOM 771 N N . ALA A 1 101 ? -4.051 15.291 8.995 1.00 77.81 101 ALA A N 1
ATOM 772 C CA . ALA A 1 101 ? -4.461 16.366 9.902 1.00 77.81 101 ALA A CA 1
ATOM 773 C C . ALA A 1 101 ? -5.970 16.680 9.804 1.00 77.81 101 ALA A C 1
ATOM 775 O O . ALA A 1 101 ? -6.626 16.897 10.819 1.00 77.81 101 ALA A O 1
ATOM 776 N N . GLU A 1 102 ? -6.539 16.669 8.592 1.00 78.75 102 GLU A N 1
ATOM 777 C CA . GLU A 1 102 ? -7.979 16.862 8.369 1.00 78.75 102 GLU A CA 1
ATOM 778 C C . GLU A 1 102 ? -8.822 15.791 9.068 1.00 78.75 102 GLU A C 1
ATOM 780 O O . GLU A 1 102 ? -9.846 16.120 9.663 1.00 78.75 102 GLU A O 1
ATOM 785 N N . GLY A 1 103 ? -8.406 14.525 8.995 1.00 78.94 103 GLY A N 1
ATOM 786 C CA . GLY A 1 103 ? -9.109 13.433 9.658 1.00 78.94 103 GLY A CA 1
ATOM 787 C C . GLY A 1 103 ? -9.069 13.557 11.184 1.00 78.94 103 GLY A C 1
ATOM 788 O O . GLY A 1 103 ? -10.099 13.425 11.841 1.00 78.94 103 GLY A O 1
ATOM 789 N N . GLN A 1 104 ? -7.920 13.943 11.748 1.00 74.62 104 GLN A N 1
ATOM 790 C CA . GLN A 1 104 ? -7.742 14.131 13.193 1.00 74.62 104 GLN A CA 1
ATOM 791 C C . GLN A 1 104 ? -8.647 15.225 13.768 1.00 74.62 104 GLN A C 1
ATOM 793 O O . GLN A 1 104 ? -9.054 15.152 14.930 1.00 74.62 104 GLN A O 1
ATOM 798 N N . GLU A 1 105 ? -8.959 16.248 12.972 1.00 75.50 105 GLU A N 1
ATOM 799 C CA . GLU A 1 105 ? -9.889 17.315 13.346 1.00 75.50 105 GLU A CA 1
ATOM 800 C C . GLU A 1 105 ? -11.358 16.965 13.047 1.00 75.50 105 GLU A C 1
ATOM 802 O O . GLU A 1 105 ? -12.272 17.619 13.566 1.00 75.50 105 GLU A O 1
ATOM 807 N N . ALA A 1 106 ? -11.610 15.942 12.227 1.00 77.38 106 ALA A N 1
ATOM 808 C CA . ALA A 1 106 ? -12.946 15.534 11.824 1.00 77.38 106 ALA A CA 1
ATOM 809 C C . ALA A 1 106 ? -13.622 14.640 12.875 1.00 77.38 106 ALA A C 1
ATOM 811 O O . ALA A 1 106 ? -13.030 13.756 13.486 1.00 77.38 106 ALA A O 1
ATOM 812 N N . ALA A 1 107 ? -14.927 14.844 13.065 1.00 75.94 107 ALA A N 1
ATOM 813 C CA . ALA A 1 107 ? -15.735 14.009 13.960 1.00 75.94 107 ALA A CA 1
ATOM 814 C C . ALA A 1 107 ? -16.318 12.767 13.258 1.00 75.94 107 ALA A C 1
ATOM 816 O O . ALA A 1 107 ? -16.867 11.880 13.913 1.00 75.94 107 ALA A O 1
ATOM 817 N N . ASP A 1 108 ? -16.274 12.739 11.927 1.00 79.25 108 ASP A N 1
ATOM 818 C CA . ASP A 1 108 ? -16.932 11.754 11.073 1.00 79.25 108 ASP A CA 1
ATOM 819 C C . ASP A 1 108 ? -16.063 11.270 9.901 1.00 79.25 108 ASP A C 1
ATOM 821 O O . ASP A 1 108 ? -16.559 10.522 9.052 1.00 79.25 108 ASP A O 1
ATOM 825 N N . GLU A 1 109 ? -14.771 11.604 9.895 1.00 82.56 109 GLU A N 1
ATOM 826 C CA . GLU A 1 109 ? -13.772 11.024 8.997 1.00 82.56 109 GLU A CA 1
ATOM 827 C C . GLU A 1 109 ? -12.749 10.207 9.796 1.00 82.56 109 GLU A C 1
ATOM 829 O O . GLU A 1 109 ? -12.534 10.442 10.980 1.00 82.56 109 GLU A O 1
ATOM 834 N N . ASN A 1 110 ? -12.165 9.204 9.148 1.00 80.94 110 ASN A N 1
ATOM 835 C CA . ASN A 1 110 ? -11.044 8.433 9.666 1.00 80.94 110 ASN A CA 1
ATOM 836 C C . ASN A 1 110 ? -10.053 8.217 8.529 1.00 80.94 110 ASN A C 1
ATOM 838 O O . ASN A 1 110 ? -10.408 7.624 7.505 1.00 80.94 110 ASN A O 1
ATOM 842 N N . VAL A 1 111 ? -8.836 8.721 8.680 1.00 84.25 111 VAL A N 1
ATOM 843 C CA . VAL A 1 111 ? -7.848 8.752 7.604 1.00 84.25 111 VAL A CA 1
ATOM 844 C C . VAL A 1 111 ? -6.677 7.815 7.895 1.00 84.25 111 VAL A C 1
ATOM 846 O O . VAL A 1 111 ? -6.001 7.903 8.910 1.00 84.25 111 VAL A O 1
ATOM 849 N N . TYR A 1 112 ? -6.385 6.939 6.937 1.00 86.94 112 TYR A N 1
ATOM 850 C CA . TYR A 1 112 ? -5.186 6.107 6.906 1.00 86.94 112 TYR A CA 1
ATOM 851 C C . TYR A 1 112 ? -4.302 6.556 5.753 1.00 86.94 112 TYR A C 1
ATOM 853 O O . TYR A 1 112 ? -4.754 6.574 4.605 1.00 86.94 112 TYR A O 1
ATOM 861 N N . VAL A 1 113 ? -3.038 6.867 6.027 1.00 87.50 113 VAL A N 1
ATOM 862 C CA . VAL A 1 113 ? -2.083 7.280 4.988 1.00 87.50 113 VAL A CA 1
ATOM 863 C C . VAL A 1 113 ? -1.010 6.217 4.810 1.00 87.50 113 VAL A C 1
ATOM 865 O O . VAL A 1 113 ? -0.407 5.762 5.772 1.00 87.50 113 VAL A O 1
ATOM 868 N N . VAL A 1 114 ? -0.737 5.817 3.574 1.00 90.75 114 VAL A N 1
ATOM 869 C CA . VAL A 1 114 ? 0.411 4.962 3.257 1.00 90.75 114 VAL A CA 1
ATOM 870 C C . VAL A 1 114 ? 1.339 5.725 2.330 1.00 90.75 114 VAL A C 1
ATOM 872 O O . VAL A 1 114 ? 0.986 5.962 1.176 1.00 90.75 114 VAL A O 1
ATOM 875 N N . TYR A 1 115 ? 2.520 6.078 2.829 1.00 89.00 115 TYR A N 1
ATOM 876 C CA . TYR A 1 115 ? 3.582 6.725 2.064 1.00 89.00 115 TYR A CA 1
ATOM 877 C C . TYR A 1 115 ? 4.362 5.676 1.272 1.00 89.00 115 TYR A C 1
ATOM 879 O O . TYR A 1 115 ? 4.910 4.726 1.828 1.00 89.00 115 TYR A O 1
ATOM 887 N N . ILE A 1 116 ? 4.415 5.829 -0.043 1.00 91.06 116 ILE A N 1
ATOM 888 C CA . ILE A 1 116 ? 4.979 4.862 -0.978 1.00 91.06 116 ILE A CA 1
ATOM 889 C C . ILE A 1 116 ? 6.157 5.530 -1.682 1.00 91.06 116 ILE A C 1
ATOM 891 O O . ILE A 1 116 ? 5.974 6.426 -2.501 1.00 91.06 116 ILE A O 1
ATOM 895 N N . GLY A 1 117 ? 7.371 5.067 -1.393 1.00 89.25 117 GLY A N 1
ATOM 896 C CA . GLY A 1 117 ? 8.610 5.667 -1.896 1.00 89.25 117 GLY A CA 1
ATOM 897 C C . GLY A 1 117 ? 9.640 4.642 -2.362 1.00 89.25 117 GLY A C 1
ATOM 898 O O . GLY A 1 117 ? 9.356 3.451 -2.407 1.00 89.25 117 GLY A O 1
ATOM 899 N N . ASP A 1 118 ? 10.835 5.090 -2.750 1.00 87.00 118 ASP A N 1
ATOM 900 C CA . ASP A 1 118 ? 11.914 4.220 -3.246 1.00 87.00 118 ASP A CA 1
ATOM 901 C C . ASP A 1 118 ? 12.542 3.398 -2.111 1.00 87.00 118 ASP A C 1
ATOM 903 O O . ASP A 1 118 ? 12.220 2.223 -1.926 1.00 87.00 118 ASP A O 1
ATOM 907 N N . THR A 1 119 ? 13.409 3.999 -1.304 1.00 78.25 119 THR A N 1
ATOM 908 C CA . THR A 1 119 ? 14.154 3.281 -0.264 1.00 78.25 119 THR A CA 1
ATOM 909 C C . THR A 1 119 ? 13.771 3.726 1.139 1.00 78.25 119 THR A C 1
ATOM 911 O O . THR A 1 119 ? 13.431 4.890 1.364 1.00 78.25 119 THR A O 1
ATOM 914 N N . ARG A 1 120 ? 13.906 2.799 2.094 1.00 73.44 120 ARG A N 1
ATOM 915 C CA . ARG A 1 120 ? 14.013 3.118 3.520 1.00 73.44 120 ARG A CA 1
ATOM 916 C C . ARG A 1 120 ? 15.296 3.941 3.759 1.00 73.44 120 ARG A C 1
ATOM 918 O O . ARG A 1 120 ? 16.299 3.664 3.098 1.00 73.44 120 ARG A O 1
ATOM 925 N N . PRO A 1 121 ? 15.309 4.904 4.700 1.00 60.62 121 PRO A N 1
ATOM 926 C CA . PRO A 1 121 ? 16.530 5.614 5.107 1.00 60.62 121 PRO A CA 1
ATOM 927 C C . PRO A 1 121 ? 17.662 4.704 5.606 1.00 60.62 121 PRO A C 1
ATOM 929 O O . PRO A 1 121 ? 18.835 5.040 5.464 1.00 60.62 121 PRO A O 1
ATOM 932 N N . GLU A 1 122 ? 17.316 3.555 6.190 1.00 62.22 122 GLU A N 1
ATOM 933 C CA . GLU A 1 122 ? 18.261 2.589 6.750 1.00 62.22 122 GLU A CA 1
ATOM 934 C C . GLU A 1 122 ? 18.416 1.369 5.818 1.00 62.22 122 GLU A C 1
ATOM 936 O O . GLU A 1 122 ? 17.432 0.670 5.564 1.00 62.22 122 GLU A O 1
ATOM 941 N N . PRO A 1 123 ? 19.630 1.088 5.311 1.00 51.44 123 PRO A N 1
ATOM 942 C CA . PRO A 1 123 ? 19.859 0.114 4.238 1.00 51.44 123 PRO A CA 1
ATOM 943 C C . PRO A 1 123 ? 19.880 -1.366 4.667 1.00 51.44 123 PRO A C 1
ATOM 945 O O . PRO A 1 123 ? 19.894 -2.236 3.797 1.00 51.44 123 PRO A O 1
ATOM 948 N N . ASP A 1 124 ? 19.878 -1.676 5.968 1.00 49.56 124 ASP A N 1
ATOM 949 C CA . ASP A 1 124 ? 20.277 -3.005 6.468 1.00 49.56 124 ASP A CA 1
ATOM 950 C C . ASP A 1 124 ? 19.119 -3.936 6.882 1.00 49.56 124 ASP A C 1
ATOM 952 O O . ASP A 1 124 ? 19.366 -5.051 7.350 1.00 49.56 124 ASP A O 1
ATOM 956 N N . LEU A 1 125 ? 17.857 -3.535 6.688 1.00 49.50 125 LEU A N 1
ATOM 957 C CA . LEU A 1 125 ? 16.692 -4.379 6.985 1.00 49.50 125 LEU A CA 1
ATOM 958 C C . LEU A 1 125 ? 15.869 -4.664 5.717 1.00 49.50 125 LEU A C 1
ATOM 960 O O . LEU A 1 125 ? 15.530 -3.731 4.990 1.00 49.50 125 LEU A O 1
ATOM 964 N N . PRO A 1 126 ? 15.529 -5.937 5.431 1.00 56.72 126 PRO A N 1
ATOM 965 C CA . PRO A 1 126 ? 14.852 -6.357 4.199 1.00 56.72 126 PRO A CA 1
ATOM 966 C C . PRO A 1 126 ? 13.345 -6.036 4.173 1.00 56.72 126 PRO A C 1
ATOM 968 O O . PRO A 1 126 ? 12.603 -6.660 3.411 1.00 56.72 126 PRO A O 1
ATOM 971 N N . ASP A 1 127 ? 12.882 -5.106 5.007 1.00 70.06 127 ASP A N 1
ATOM 972 C CA . ASP A 1 127 ? 11.463 -4.798 5.157 1.00 70.06 127 ASP A CA 1
ATOM 973 C C . ASP A 1 127 ? 10.941 -4.077 3.908 1.00 70.06 127 ASP A C 1
ATOM 975 O O . ASP A 1 127 ? 11.551 -3.133 3.404 1.00 70.06 127 ASP A O 1
ATOM 979 N N . LEU A 1 128 ? 9.802 -4.539 3.387 1.00 84.94 128 LEU A N 1
ATOM 980 C CA . LEU A 1 128 ? 9.138 -3.923 2.233 1.00 84.94 128 LEU A CA 1
ATOM 981 C C . LEU A 1 128 ? 8.177 -2.804 2.653 1.00 84.94 128 LEU A C 1
ATOM 983 O O . LEU A 1 128 ? 7.815 -1.975 1.817 1.00 84.94 128 LEU A O 1
ATOM 987 N N . GLY A 1 129 ? 7.788 -2.778 3.925 1.00 85.56 129 GLY A N 1
ATOM 988 C CA . GLY A 1 129 ? 6.916 -1.782 4.520 1.00 85.56 129 GLY A CA 1
ATOM 989 C C . GLY A 1 129 ? 6.988 -1.813 6.044 1.00 85.56 129 GLY A C 1
ATOM 990 O O . GLY A 1 129 ? 7.590 -2.719 6.627 1.00 85.56 129 GLY A O 1
ATOM 991 N N . ILE A 1 130 ? 6.460 -0.757 6.656 1.00 81.94 130 ILE A N 1
ATOM 992 C CA . ILE A 1 130 ? 6.366 -0.558 8.105 1.00 81.94 130 ILE A CA 1
ATOM 993 C C . ILE A 1 130 ? 5.033 0.131 8.385 1.00 81.94 130 ILE A C 1
ATOM 995 O O . ILE A 1 130 ? 4.654 1.055 7.662 1.00 81.94 130 ILE A O 1
ATOM 999 N N . ALA A 1 131 ? 4.356 -0.254 9.459 1.00 79.88 131 ALA A N 1
ATOM 1000 C CA . ALA A 1 131 ? 3.112 0.363 9.890 1.00 79.88 131 ALA A CA 1
ATOM 1001 C C . ALA A 1 131 ? 3.209 0.802 11.351 1.00 79.88 131 ALA A C 1
ATOM 1003 O O . ALA A 1 131 ? 3.545 0.013 12.235 1.00 79.88 131 ALA A O 1
ATOM 1004 N N . HIS A 1 132 ? 2.857 2.057 11.619 1.00 71.56 132 HIS A N 1
ATOM 1005 C CA . HIS A 1 132 ? 2.726 2.555 12.982 1.00 71.56 132 HIS A CA 1
ATOM 1006 C C . HIS A 1 132 ? 1.288 2.305 13.436 1.00 71.56 132 HIS A C 1
ATOM 1008 O O . HIS A 1 132 ? 0.376 2.918 12.908 1.00 71.56 132 HIS A O 1
ATOM 1014 N N . GLN A 1 133 ? 1.044 1.378 14.361 1.00 66.19 133 GLN A N 1
ATOM 1015 C CA . GLN A 1 133 ? -0.311 1.110 14.867 1.00 66.19 133 GLN A CA 1
ATOM 1016 C C . GLN A 1 133 ? -0.642 2.012 16.075 1.00 66.19 133 GLN A C 1
ATOM 1018 O O . GLN A 1 133 ? 0.254 2.315 16.866 1.00 66.19 133 GLN A O 1
ATOM 1023 N N . ALA A 1 134 ? -1.919 2.377 16.268 1.00 57.53 134 ALA A N 1
ATOM 1024 C CA . ALA A 1 134 ? -2.380 3.008 17.511 1.00 57.53 134 ALA A CA 1
ATOM 1025 C C . ALA A 1 134 ? -2.233 2.106 18.718 1.00 57.53 134 ALA A C 1
ATOM 1027 O O . ALA A 1 134 ? -2.354 0.888 18.605 1.00 57.53 134 ALA A O 1
ATOM 1028 N N . PHE A 1 135 ? -2.089 2.720 19.894 1.00 56.31 135 PHE A N 1
ATOM 1029 C CA . PHE A 1 135 ? -2.314 2.026 21.154 1.00 56.31 135 PHE A CA 1
ATOM 1030 C C . PHE A 1 135 ? -3.781 1.646 21.342 1.00 56.31 135 PHE A C 1
ATOM 1032 O O . PHE A 1 135 ? -4.698 2.208 20.737 1.00 56.31 135 PHE A O 1
ATOM 1039 N N . ALA A 1 136 ? -4.001 0.678 22.230 1.00 54.97 136 ALA A N 1
ATOM 1040 C CA . ALA A 1 136 ? -5.333 0.246 22.611 1.00 54.97 136 ALA A CA 1
ATOM 1041 C C . ALA A 1 136 ? -6.178 1.427 23.110 1.00 54.97 136 ALA A C 1
ATOM 1043 O O . ALA A 1 136 ? -5.801 2.107 24.061 1.00 54.97 136 ALA A O 1
ATOM 1044 N N . GLY A 1 137 ? -7.341 1.648 22.492 1.00 52.53 137 GLY A N 1
ATOM 1045 C CA . GLY A 1 137 ? -8.268 2.703 22.907 1.00 52.53 137 GLY A CA 1
ATOM 1046 C C . GLY A 1 137 ? -7.854 4.127 22.523 1.00 52.53 137 GLY A C 1
ATOM 1047 O O . GLY A 1 137 ? -8.575 5.061 22.877 1.00 52.53 137 GLY A O 1
ATOM 1048 N N . GLU A 1 138 ? -6.755 4.309 21.785 1.00 51.78 138 GLU A N 1
ATOM 1049 C CA . GLU A 1 138 ? -6.409 5.600 21.194 1.00 51.78 138 GLU A CA 1
ATOM 1050 C C . GLU A 1 138 ? -7.092 5.771 19.831 1.00 51.78 138 GLU A C 1
ATOM 1052 O O . GLU A 1 138 ? -7.105 4.868 18.994 1.00 51.78 138 GLU A O 1
ATOM 1057 N N . ASN A 1 139 ? -7.667 6.956 19.617 1.00 48.72 139 ASN A N 1
ATOM 1058 C CA . ASN A 1 139 ? -8.105 7.423 18.307 1.00 48.72 139 ASN A CA 1
ATOM 1059 C C . ASN A 1 139 ? -7.037 8.360 17.765 1.00 48.72 139 ASN A C 1
ATOM 1061 O O . ASN A 1 139 ? -7.199 9.576 17.802 1.00 48.72 139 ASN A O 1
ATOM 1065 N N . ASN A 1 140 ? -5.919 7.790 17.349 1.00 52.69 140 ASN A N 1
ATOM 1066 C CA . ASN A 1 140 ? -4.988 8.534 16.532 1.00 52.69 140 ASN A CA 1
ATOM 1067 C C . ASN A 1 140 ? -5.057 7.910 15.146 1.00 52.69 140 ASN A C 1
ATOM 1069 O O . ASN A 1 140 ? -5.130 6.697 14.986 1.00 52.69 140 ASN A O 1
ATOM 1073 N N . GLU A 1 141 ? -5.150 8.753 14.143 1.00 56.53 141 GLU A N 1
ATOM 1074 C CA . GLU A 1 141 ? -5.058 8.343 12.760 1.00 56.53 141 GLU A CA 1
ATOM 1075 C C . GLU A 1 141 ? -3.599 8.011 12.466 1.00 56.53 141 GLU A C 1
ATOM 1077 O O . GLU A 1 141 ? -2.699 8.760 12.859 1.00 56.53 141 GLU A O 1
ATOM 1082 N N . PHE A 1 142 ? -3.351 6.876 11.817 1.00 69.44 142 PHE A N 1
ATOM 1083 C CA . PHE A 1 142 ? -1.996 6.365 11.634 1.00 69.44 142 PHE A CA 1
ATOM 1084 C C . PHE A 1 142 ? -1.587 6.267 10.177 1.00 69.44 142 PHE A C 1
ATOM 1086 O O . PHE A 1 142 ? -2.401 6.235 9.248 1.00 69.44 142 PHE A O 1
ATOM 1093 N N . TYR A 1 143 ? -0.274 6.178 10.007 1.00 79.12 143 TYR A N 1
ATOM 1094 C CA . TYR A 1 143 ? 0.371 6.065 8.724 1.00 79.12 143 TYR A CA 1
ATOM 1095 C C . TYR A 1 143 ? 1.308 4.859 8.661 1.00 79.12 143 TYR A C 1
ATOM 1097 O O . TYR A 1 143 ? 1.833 4.372 9.665 1.00 79.12 143 TYR A O 1
ATOM 1105 N N . GLY A 1 144 ? 1.514 4.378 7.443 1.00 85.19 144 GLY A N 1
ATOM 1106 C CA . GLY A 1 144 ? 2.508 3.366 7.120 1.00 85.19 144 GLY A CA 1
ATOM 1107 C C . GLY A 1 144 ? 3.415 3.820 5.986 1.00 85.19 144 GLY A C 1
ATOM 1108 O O . GLY A 1 144 ? 3.124 4.783 5.277 1.00 85.19 144 GLY A O 1
ATOM 1109 N N . TYR A 1 145 ? 4.503 3.088 5.798 1.00 86.88 145 TYR A N 1
ATOM 1110 C CA . TYR A 1 145 ? 5.472 3.276 4.732 1.00 86.88 145 TYR A CA 1
ATOM 1111 C C . TYR A 1 145 ? 5.571 2.006 3.894 1.00 86.88 145 TYR A C 1
ATOM 1113 O O . TYR A 1 145 ? 5.562 0.900 4.424 1.00 86.88 145 TYR A O 1
ATOM 1121 N N . VAL A 1 146 ? 5.720 2.162 2.582 1.00 90.94 146 VAL A N 1
ATOM 1122 C CA . VAL A 1 146 ? 6.016 1.079 1.641 1.00 90.94 146 VAL A CA 1
ATOM 1123 C C . VAL A 1 146 ? 7.213 1.477 0.786 1.00 90.94 146 VAL A C 1
ATOM 1125 O O . VAL A 1 146 ? 7.209 2.511 0.118 1.00 90.94 146 VAL A O 1
ATOM 1128 N N . PHE A 1 147 ? 8.235 0.625 0.775 1.00 90.25 147 PHE A N 1
ATOM 1129 C CA . PHE A 1 147 ? 9.506 0.862 0.094 1.00 90.25 147 PHE A CA 1
ATOM 1130 C C . PHE A 1 147 ? 9.537 0.112 -1.248 1.00 90.25 147 PHE A C 1
ATOM 1132 O O . PHE A 1 147 ? 9.993 -1.030 -1.373 1.00 90.25 147 PHE A O 1
ATOM 1139 N N . ALA A 1 148 ? 9.029 0.759 -2.292 1.00 92.56 148 ALA A N 1
ATOM 1140 C CA . ALA A 1 148 ? 8.905 0.219 -3.641 1.00 92.56 148 ALA A CA 1
ATOM 1141 C C . ALA A 1 148 ? 10.263 -0.093 -4.313 1.00 92.56 148 ALA A C 1
ATOM 1143 O O . ALA A 1 148 ? 10.347 -0.982 -5.164 1.00 92.56 148 ALA A O 1
ATOM 1144 N N . GLY A 1 149 ? 11.348 0.560 -3.903 1.00 90.56 149 GLY A N 1
ATOM 1145 C CA . GLY A 1 149 ? 12.726 0.214 -4.267 1.00 90.56 149 GLY A CA 1
ATOM 1146 C C . GLY A 1 149 ? 13.187 -1.118 -3.676 1.00 90.56 149 GLY A C 1
ATOM 1147 O O . GLY A 1 149 ? 13.873 -1.902 -4.344 1.00 90.56 149 GLY A O 1
ATOM 1148 N N . GLY A 1 150 ? 12.736 -1.435 -2.458 1.00 88.69 150 GLY A N 1
ATOM 1149 C CA . GLY A 1 150 ? 12.889 -2.759 -1.849 1.00 88.69 150 GLY A CA 1
ATOM 1150 C C . GLY A 1 150 ? 12.166 -3.831 -2.665 1.00 88.69 150 GLY A C 1
ATOM 1151 O O . GLY A 1 150 ? 12.759 -4.851 -3.022 1.00 88.69 150 GLY A O 1
ATOM 1152 N N . VAL A 1 151 ? 10.928 -3.547 -3.085 1.00 91.12 151 VAL A N 1
ATOM 1153 C CA . VAL A 1 151 ? 10.147 -4.413 -3.988 1.00 91.12 151 VAL A CA 1
ATOM 1154 C C . VAL A 1 151 ? 10.858 -4.615 -5.332 1.00 91.12 151 VAL A C 1
ATOM 1156 O O . VAL A 1 151 ? 11.024 -5.749 -5.788 1.00 91.12 151 VAL A O 1
ATOM 1159 N N . LYS A 1 152 ? 11.343 -3.537 -5.959 1.00 92.19 152 LYS A N 1
ATOM 1160 C CA . LYS A 1 152 ? 12.146 -3.596 -7.191 1.00 92.19 152 LYS A CA 1
ATOM 1161 C C . LYS A 1 152 ? 13.361 -4.506 -7.014 1.00 92.19 152 LYS A C 1
ATOM 1163 O O . LYS A 1 152 ? 13.606 -5.365 -7.860 1.00 92.19 152 LYS A O 1
ATOM 1168 N N . SER A 1 153 ? 14.100 -4.344 -5.920 1.00 89.25 153 SER A N 1
ATOM 1169 C CA . SER A 1 153 ? 15.286 -5.152 -5.615 1.00 89.25 153 SER A CA 1
ATOM 1170 C C . SER A 1 153 ? 14.928 -6.625 -5.397 1.00 89.25 153 SER A C 1
ATOM 1172 O O . SER A 1 153 ? 15.597 -7.511 -5.935 1.00 89.25 153 SER A O 1
ATOM 1174 N N . HIS A 1 154 ? 13.824 -6.900 -4.694 1.00 86.25 154 HIS A N 1
ATOM 1175 C CA . HIS A 1 154 ? 13.298 -8.248 -4.492 1.00 86.25 154 HIS A CA 1
ATOM 1176 C C . HIS A 1 154 ? 12.975 -8.939 -5.825 1.00 86.25 154 HIS A C 1
ATOM 1178 O O . HIS A 1 154 ? 13.453 -10.048 -6.080 1.00 86.25 154 HIS A O 1
ATOM 1184 N N . LEU A 1 155 ? 12.243 -8.268 -6.718 1.00 88.94 155 LEU A N 1
ATOM 1185 C CA . LEU A 1 155 ? 11.908 -8.796 -8.042 1.00 88.94 155 LEU A CA 1
ATOM 1186 C C . LEU A 1 155 ? 13.156 -8.986 -8.919 1.00 88.94 155 LEU A C 1
ATOM 1188 O O . LEU A 1 155 ? 13.323 -10.038 -9.546 1.00 88.94 155 LEU A O 1
ATOM 1192 N N . ALA A 1 156 ? 14.072 -8.014 -8.917 1.00 88.81 156 ALA A N 1
ATOM 1193 C CA . ALA A 1 156 ? 15.313 -8.061 -9.690 1.00 88.81 156 ALA A CA 1
ATOM 1194 C C . ALA A 1 156 ? 16.269 -9.179 -9.238 1.00 88.81 156 ALA A C 1
ATOM 1196 O O . ALA A 1 156 ? 16.992 -9.728 -10.071 1.00 88.81 156 ALA A O 1
ATOM 1197 N N . SER A 1 157 ? 16.244 -9.559 -7.953 1.00 84.50 157 SER A N 1
ATOM 1198 C CA . SER A 1 157 ? 17.088 -10.632 -7.399 1.00 84.50 157 SER A CA 1
ATOM 1199 C C . SER A 1 157 ? 16.823 -12.008 -8.024 1.00 84.50 157 SER A C 1
ATOM 1201 O O . SER A 1 157 ? 17.631 -12.924 -7.893 1.00 84.50 157 SER A O 1
ATOM 1203 N N . GLY A 1 158 ? 15.676 -12.177 -8.691 1.00 76.19 158 GLY A N 1
ATOM 1204 C CA . GLY A 1 158 ? 15.251 -13.450 -9.261 1.00 76.19 158 GLY A CA 1
ATOM 1205 C C . GLY A 1 158 ? 14.655 -14.426 -8.243 1.00 76.19 158 GLY A C 1
ATOM 1206 O O . GLY A 1 158 ? 14.140 -15.464 -8.672 1.00 76.19 158 GLY A O 1
ATOM 1207 N N . ASN A 1 159 ? 14.644 -14.075 -6.952 1.00 74.56 159 ASN A N 1
ATOM 1208 C CA . ASN A 1 159 ? 14.083 -14.874 -5.856 1.00 74.56 159 ASN A CA 1
ATOM 1209 C C . ASN A 1 159 ? 12.553 -14.789 -5.752 1.00 74.56 159 ASN A C 1
ATOM 1211 O O . ASN A 1 159 ? 11.953 -15.474 -4.924 1.00 74.56 159 ASN A O 1
ATOM 1215 N N . TYR A 1 160 ? 11.906 -13.987 -6.603 1.00 80.69 160 TYR A N 1
ATOM 1216 C CA . TYR A 1 160 ? 10.452 -13.931 -6.665 1.00 80.69 160 TYR A CA 1
ATOM 1217 C C . TYR A 1 160 ? 9.869 -15.264 -7.143 1.00 80.69 160 TYR A C 1
ATOM 1219 O O . TYR A 1 160 ? 9.948 -15.613 -8.326 1.00 80.69 160 TYR A O 1
ATOM 1227 N N . ARG A 1 161 ? 9.286 -16.024 -6.211 1.00 79.75 161 ARG A N 1
ATOM 1228 C CA . ARG A 1 161 ? 8.804 -17.394 -6.458 1.00 79.75 161 ARG A CA 1
ATOM 1229 C C . ARG A 1 161 ? 7.540 -17.463 -7.314 1.00 79.75 161 ARG A C 1
ATOM 1231 O O . ARG A 1 161 ? 7.242 -18.515 -7.867 1.00 79.75 161 ARG A O 1
ATOM 1238 N N . TRP A 1 162 ? 6.793 -16.364 -7.396 1.00 80.00 162 TRP A N 1
ATOM 1239 C CA . TRP A 1 162 ? 5.503 -16.303 -8.088 1.00 80.00 162 TRP A CA 1
ATOM 1240 C C . TRP A 1 162 ? 5.608 -15.815 -9.525 1.00 80.00 162 TRP A C 1
ATOM 1242 O O . TRP A 1 162 ? 4.585 -15.732 -10.205 1.00 80.00 162 TRP A O 1
ATOM 1252 N N . LYS A 1 163 ? 6.828 -15.516 -9.996 1.00 73.44 163 LYS A N 1
ATOM 1253 C CA . LYS A 1 163 ? 7.037 -15.131 -11.389 1.00 73.44 163 LYS A CA 1
ATOM 1254 C C . LYS A 1 163 ? 6.473 -16.223 -12.305 1.00 73.44 163 LYS A C 1
ATOM 1256 O O . LYS A 1 163 ? 6.743 -17.407 -12.071 1.00 73.44 163 LYS A O 1
ATOM 1261 N N . PRO A 1 164 ? 5.711 -15.861 -13.348 1.00 63.06 164 PRO A N 1
ATOM 1262 C CA . PRO A 1 164 ? 5.312 -16.816 -14.370 1.00 63.06 164 PRO A CA 1
ATOM 1263 C C . PRO A 1 164 ? 6.535 -17.520 -14.992 1.00 63.06 164 PRO A C 1
ATOM 1265 O O . PRO A 1 164 ? 7.677 -17.089 -14.841 1.00 63.06 164 PRO A O 1
ATOM 1268 N N . GLN A 1 165 ? 6.312 -18.588 -15.769 1.00 57.81 165 GLN A N 1
ATOM 1269 C CA . GLN A 1 165 ? 7.367 -19.096 -16.666 1.00 57.81 165 GLN A CA 1
ATOM 1270 C C . GLN A 1 165 ? 7.825 -18.007 -17.657 1.00 57.81 165 GLN A C 1
ATOM 1272 O O . GLN A 1 165 ? 8.979 -17.985 -18.085 1.00 57.81 165 GLN A O 1
ATOM 1277 N N . ALA A 1 166 ? 6.915 -17.090 -18.003 1.00 58.16 166 ALA A N 1
ATOM 1278 C CA . ALA A 1 166 ? 7.229 -15.848 -18.688 1.00 58.16 166 ALA A CA 1
ATOM 1279 C C . ALA A 1 166 ? 7.966 -14.876 -17.749 1.00 58.16 166 ALA A C 1
ATOM 1281 O O . ALA A 1 166 ? 7.731 -14.838 -16.547 1.00 58.16 166 ALA A O 1
ATOM 1282 N N . LYS A 1 167 ? 8.874 -14.079 -18.315 1.00 77.44 167 LYS A N 1
ATOM 1283 C CA . LYS A 1 167 ? 9.664 -13.085 -17.574 1.00 77.44 167 LYS A CA 1
ATOM 1284 C C . LYS A 1 167 ? 8.754 -12.123 -16.788 1.00 77.44 167 LYS A C 1
ATOM 1286 O O . LYS A 1 167 ? 7.646 -11.853 -17.235 1.00 77.44 167 LYS A O 1
ATOM 1291 N N . LEU A 1 168 ? 9.270 -11.574 -15.683 1.00 87.62 168 LEU A N 1
ATOM 1292 C CA . LEU A 1 168 ? 8.592 -10.560 -14.863 1.00 87.62 168 LEU A CA 1
ATOM 1293 C C . LEU A 1 168 ? 8.036 -9.409 -15.710 1.00 87.62 168 LEU A C 1
ATOM 1295 O O . LEU A 1 168 ? 8.667 -8.980 -16.680 1.00 87.62 168 LEU A O 1
ATOM 1299 N N . THR A 1 169 ? 6.880 -8.905 -15.305 1.00 90.38 169 THR A N 1
ATOM 1300 C CA . THR A 1 169 ? 6.109 -7.860 -15.980 1.00 90.38 169 THR A CA 1
ATOM 1301 C C . THR A 1 169 ? 5.688 -6.774 -14.999 1.00 90.38 169 THR A C 1
ATOM 1303 O O . THR A 1 169 ? 5.751 -6.946 -13.783 1.00 90.38 169 THR A O 1
ATOM 1306 N N . SER A 1 170 ? 5.187 -5.662 -15.524 1.00 94.62 170 SER A N 1
ATOM 1307 C CA . SER A 1 170 ? 4.697 -4.525 -14.737 1.00 94.62 170 SER A CA 1
ATOM 1308 C C . SER A 1 170 ? 3.518 -4.888 -13.829 1.00 94.62 170 SER A C 1
ATOM 1310 O O . SER A 1 170 ? 3.324 -4.282 -12.777 1.00 94.62 170 SER A O 1
ATOM 1312 N N . VAL A 1 171 ? 2.782 -5.954 -14.168 1.00 91.56 171 VAL A N 1
ATOM 1313 C CA . VAL A 1 171 ? 1.736 -6.526 -13.310 1.00 91.56 171 VAL A CA 1
ATOM 1314 C C . VAL A 1 171 ? 2.320 -7.118 -12.026 1.00 91.56 171 VAL A C 1
ATOM 1316 O O . VAL A 1 171 ? 1.698 -6.982 -10.976 1.00 91.56 171 VAL A O 1
ATOM 1319 N N . ASP A 1 172 ? 3.501 -7.737 -12.081 1.00 91.06 172 ASP A N 1
ATOM 1320 C CA . ASP A 1 172 ? 4.145 -8.330 -10.904 1.00 91.06 172 ASP A CA 1
ATOM 1321 C C . ASP A 1 172 ? 4.566 -7.237 -9.916 1.00 91.06 172 ASP A C 1
ATOM 1323 O O . ASP A 1 172 ? 4.220 -7.310 -8.742 1.00 91.06 172 ASP A O 1
ATOM 1327 N N . PHE A 1 173 ? 5.195 -6.161 -10.406 1.00 94.62 173 PHE A N 1
ATOM 1328 C CA . PHE A 1 173 ? 5.528 -4.999 -9.575 1.00 94.62 173 PHE A CA 1
ATOM 1329 C C . PHE A 1 173 ? 4.279 -4.329 -8.989 1.00 94.62 173 PHE A C 1
ATOM 1331 O O . PHE A 1 173 ? 4.228 -4.066 -7.791 1.00 94.62 173 PHE A O 1
ATOM 1338 N N . THR A 1 174 ? 3.238 -4.112 -9.806 1.00 95.88 174 THR A N 1
ATOM 1339 C CA . THR A 1 174 ? 1.953 -3.565 -9.334 1.00 95.88 174 THR A CA 1
ATOM 1340 C C . THR A 1 174 ? 1.352 -4.422 -8.218 1.00 95.88 174 THR A C 1
ATOM 1342 O O . THR A 1 174 ? 0.879 -3.887 -7.217 1.00 95.88 174 THR A O 1
ATOM 1345 N N . ASN A 1 175 ? 1.328 -5.747 -8.395 1.00 93.44 175 ASN A N 1
ATOM 1346 C CA . ASN A 1 175 ? 0.754 -6.665 -7.417 1.00 93.44 175 ASN A CA 1
ATOM 1347 C C . ASN A 1 175 ? 1.553 -6.684 -6.119 1.00 93.44 175 ASN A C 1
ATOM 1349 O O . ASN A 1 175 ? 0.935 -6.684 -5.061 1.00 93.44 175 ASN A O 1
ATOM 1353 N N . GLU A 1 176 ? 2.882 -6.687 -6.204 1.00 92.12 176 GLU A N 1
ATOM 1354 C CA . GLU A 1 176 ? 3.757 -6.708 -5.035 1.00 92.12 176 GLU A CA 1
ATOM 1355 C C . GLU A 1 176 ? 3.603 -5.431 -4.204 1.00 92.12 176 GLU A C 1
ATOM 1357 O O . GLU A 1 176 ? 3.299 -5.515 -3.021 1.00 92.12 176 GLU A O 1
ATOM 1362 N N . VAL A 1 177 ? 3.699 -4.247 -4.827 1.00 95.12 177 VAL A N 1
ATOM 1363 C CA . VAL A 1 177 ? 3.531 -2.972 -4.107 1.00 95.12 177 VAL A CA 1
ATOM 1364 C C . VAL A 1 177 ? 2.129 -2.867 -3.506 1.00 95.12 177 VAL A C 1
ATOM 1366 O O . VAL A 1 177 ? 1.985 -2.524 -2.338 1.00 95.12 177 VAL A O 1
ATOM 1369 N N . ALA A 1 178 ? 1.081 -3.200 -4.268 1.00 95.75 178 ALA A N 1
ATOM 1370 C CA . ALA A 1 178 ? -0.290 -3.139 -3.761 1.00 95.75 178 ALA A CA 1
ATOM 1371 C C . ALA A 1 178 ? -0.563 -4.152 -2.638 1.00 95.75 178 ALA A C 1
ATOM 1373 O O . ALA A 1 178 ? -1.375 -3.881 -1.754 1.00 95.75 178 ALA A O 1
ATOM 1374 N N . PHE A 1 179 ? 0.091 -5.315 -2.674 1.00 93.12 179 PHE A N 1
ATOM 1375 C CA . PHE A 1 179 ? 0.051 -6.289 -1.590 1.00 93.12 179 PHE A CA 1
ATOM 1376 C C . PHE A 1 179 ? 0.711 -5.738 -0.334 1.00 93.12 179 PHE A C 1
ATOM 1378 O O . PHE A 1 179 ? 0.079 -5.791 0.713 1.00 93.12 179 PHE A O 1
ATOM 1385 N N . THR A 1 180 ? 1.912 -5.165 -0.443 1.00 93.19 180 THR A N 1
ATOM 1386 C CA . THR A 1 180 ? 2.603 -4.560 0.701 1.00 93.19 180 THR A CA 1
ATOM 1387 C C . THR A 1 180 ? 1.777 -3.422 1.295 1.00 93.19 180 THR A C 1
ATOM 1389 O O . THR A 1 180 ? 1.541 -3.414 2.492 1.00 93.19 180 THR A O 1
ATOM 1392 N N . VAL A 1 181 ? 1.203 -2.536 0.470 1.00 94.69 181 VAL A N 1
ATOM 1393 C CA . VAL A 1 181 ? 0.263 -1.500 0.944 1.00 94.69 181 VAL A CA 1
ATOM 1394 C C . VAL A 1 181 ? -0.896 -2.110 1.737 1.00 94.69 181 VAL A C 1
ATOM 1396 O O . VAL A 1 181 ? -1.223 -1.640 2.820 1.00 94.69 181 VAL A O 1
ATOM 1399 N N . ALA A 1 182 ? -1.535 -3.157 1.212 1.00 93.81 182 ALA A N 1
ATOM 1400 C CA . ALA A 1 182 ? -2.656 -3.796 1.895 1.00 93.81 182 ALA A CA 1
ATOM 1401 C C . ALA A 1 182 ? -2.231 -4.565 3.163 1.00 93.81 182 ALA A C 1
ATOM 1403 O O . ALA A 1 182 ? -3.040 -4.698 4.078 1.00 93.81 182 ALA A O 1
ATOM 1404 N N . HIS A 1 183 ? -0.991 -5.058 3.213 1.00 91.06 183 HIS A N 1
ATOM 1405 C CA . HIS A 1 183 ? -0.383 -5.682 4.387 1.00 91.06 183 HIS A CA 1
ATOM 1406 C C . HIS A 1 183 ? -0.191 -4.651 5.503 1.00 91.06 183 HIS A C 1
ATOM 1408 O O . HIS A 1 183 ? -0.727 -4.834 6.593 1.00 91.06 183 HIS A O 1
ATOM 1414 N N . GLU A 1 184 ? 0.453 -3.522 5.195 1.00 88.69 184 GLU A N 1
ATOM 1415 C CA . GLU A 1 184 ? 0.658 -2.436 6.160 1.00 88.69 184 GLU A CA 1
ATOM 1416 C C . GLU A 1 184 ? -0.672 -1.833 6.629 1.00 88.69 184 GLU A C 1
ATOM 1418 O O . GLU A 1 184 ? -0.864 -1.610 7.819 1.00 88.69 184 GLU A O 1
ATOM 1423 N N . LEU A 1 185 ? -1.655 -1.661 5.736 1.00 90.06 185 LEU A N 1
ATOM 1424 C CA . LEU A 1 185 ? -3.014 -1.263 6.136 1.00 90.06 185 LEU A CA 1
ATOM 1425 C C . LEU A 1 185 ? -3.652 -2.263 7.106 1.00 90.06 185 LEU A C 1
ATOM 1427 O O . LEU A 1 185 ? -4.349 -1.863 8.033 1.00 90.06 185 LEU A O 1
ATOM 1431 N N . GLY A 1 186 ? -3.413 -3.561 6.914 1.00 86.69 186 GLY A N 1
ATOM 1432 C CA . GLY A 1 186 ? -3.867 -4.578 7.852 1.00 86.69 186 GLY A CA 1
ATOM 1433 C C . GLY A 1 186 ? -3.280 -4.374 9.248 1.00 86.69 186 GLY A C 1
ATOM 1434 O O . GLY A 1 186 ? -4.027 -4.462 10.220 1.00 86.69 186 GLY A O 1
ATOM 1435 N N . HIS A 1 187 ? -1.994 -4.025 9.348 1.00 81.19 187 HIS A N 1
ATOM 1436 C CA . HIS A 1 187 ? -1.371 -3.632 10.615 1.00 81.19 187 HIS A CA 1
ATOM 1437 C C . HIS A 1 187 ? -1.993 -2.364 11.207 1.00 81.19 187 HIS A C 1
ATOM 1439 O O . HIS A 1 187 ? -2.330 -2.359 12.390 1.00 81.19 187 HIS A O 1
ATOM 1445 N N . LEU A 1 188 ? -2.256 -1.331 10.396 1.00 81.56 188 LEU A N 1
ATOM 1446 C CA . LEU A 1 188 ? -2.965 -0.127 10.858 1.00 81.56 188 LEU A CA 1
ATOM 1447 C C . LEU A 1 188 ? -4.361 -0.453 11.417 1.00 81.56 188 LEU A C 1
ATOM 1449 O O . LEU A 1 188 ? -4.803 0.158 12.387 1.00 81.56 188 LEU A O 1
ATOM 1453 N N . TRP A 1 189 ? -5.033 -1.468 10.870 1.00 80.88 189 TRP A N 1
ATOM 1454 C CA . TRP A 1 189 ? -6.319 -1.975 11.365 1.00 80.88 189 TRP A CA 1
ATOM 1455 C C . TRP A 1 189 ? -6.204 -2.988 12.506 1.00 80.88 189 TRP A C 1
ATOM 1457 O O . TRP A 1 189 ? -7.216 -3.530 12.950 1.00 80.88 189 TRP A O 1
ATOM 1467 N N . GLY A 1 190 ? -4.998 -3.210 13.023 1.00 74.19 190 GLY A N 1
ATOM 1468 C CA . GLY A 1 190 ? -4.735 -4.046 14.187 1.00 74.19 190 GLY A CA 1
ATOM 1469 C C . GLY A 1 190 ? -4.581 -5.529 13.896 1.00 74.19 190 GLY A C 1
ATOM 1470 O O . GLY A 1 190 ? -4.682 -6.335 14.816 1.00 74.19 190 GLY A O 1
ATOM 1471 N N . LEU A 1 191 ? -4.328 -5.920 12.650 1.00 77.00 191 LEU A N 1
ATOM 1472 C CA . LEU A 1 191 ? -3.933 -7.289 12.342 1.00 77.00 191 LEU A CA 1
ATOM 1473 C C . LEU A 1 191 ? -2.441 -7.484 12.618 1.00 77.00 191 LEU A C 1
ATOM 1475 O O . LEU A 1 191 ? -1.614 -6.651 12.260 1.00 77.00 191 LEU A O 1
ATOM 1479 N N . GLY A 1 192 ? -2.080 -8.624 13.198 1.00 74.50 192 GLY A N 1
ATOM 1480 C CA . GLY A 1 192 ? -0.691 -9.076 13.218 1.00 74.50 192 GLY A CA 1
ATOM 1481 C C . GLY A 1 192 ? -0.341 -9.907 11.982 1.00 74.50 192 GLY A C 1
ATOM 1482 O O . GLY A 1 192 ? -1.186 -10.182 11.125 1.00 74.50 192 GLY A O 1
ATOM 1483 N N . HIS A 1 193 ? 0.915 -10.342 11.895 1.00 75.00 193 HIS A N 1
ATOM 1484 C CA . HIS A 1 193 ? 1.320 -11.321 10.889 1.00 75.00 193 HIS A CA 1
ATOM 1485 C C . HIS A 1 193 ? 0.549 -12.636 11.061 1.00 75.00 193 HIS A C 1
ATOM 1487 O O . HIS A 1 193 ? 0.167 -13.023 12.164 1.00 75.00 193 HIS A O 1
ATOM 1493 N N . LEU A 1 194 ? 0.377 -13.403 9.989 1.00 70.31 194 LEU A N 1
ATOM 1494 C CA . LEU A 1 194 ? 0.009 -14.810 10.136 1.00 70.31 194 LEU A CA 1
ATOM 1495 C C . LEU A 1 194 ? 1.216 -15.632 10.585 1.00 70.31 194 LEU A C 1
ATOM 1497 O O . LEU A 1 194 ? 2.351 -15.351 10.198 1.00 70.31 194 LEU A O 1
ATOM 1501 N N . ILE A 1 195 ? 0.972 -16.691 11.361 1.00 59.78 195 ILE A N 1
ATOM 1502 C CA . ILE A 1 195 ? 2.007 -17.702 11.585 1.00 59.78 195 ILE A CA 1
ATOM 1503 C C . ILE A 1 195 ? 2.316 -18.358 10.247 1.00 59.78 195 ILE A C 1
ATOM 1505 O O . ILE A 1 195 ? 1.447 -18.969 9.617 1.00 59.78 195 ILE A O 1
ATOM 1509 N N . ASP A 1 196 ? 3.582 -18.268 9.872 1.00 50.25 196 ASP A N 1
ATOM 1510 C CA . ASP A 1 196 ? 4.189 -19.235 8.994 1.00 50.25 196 ASP A CA 1
ATOM 1511 C C . ASP A 1 196 ? 4.715 -20.410 9.816 1.00 50.25 196 ASP A C 1
ATOM 1513 O O . ASP A 1 196 ? 5.263 -20.286 10.918 1.00 50.25 196 ASP A O 1
ATOM 1517 N N . VAL A 1 197 ? 4.473 -21.589 9.289 1.00 41.34 197 VAL A N 1
ATOM 1518 C CA . VAL A 1 197 ? 4.438 -22.799 10.082 1.00 41.34 197 VAL A CA 1
ATOM 1519 C C . VAL A 1 197 ? 5.827 -23.377 10.364 1.00 41.34 197 VAL A C 1
ATOM 1521 O O . VAL A 1 197 ? 5.981 -24.377 11.060 1.00 41.34 197 VAL A O 1
ATOM 1524 N N . ASP A 1 198 ? 6.863 -22.678 9.914 1.00 39.56 198 ASP A N 1
ATOM 1525 C CA . ASP A 1 198 ? 8.263 -23.005 10.157 1.00 39.56 198 ASP A CA 1
ATOM 1526 C C . ASP A 1 198 ? 8.660 -22.880 11.649 1.00 39.56 198 ASP A C 1
ATOM 1528 O O . ASP A 1 198 ? 9.689 -23.413 12.062 1.00 39.56 198 ASP A O 1
ATOM 1532 N N . SER A 1 199 ? 7.828 -22.254 12.495 1.00 45.97 199 SER A N 1
ATOM 1533 C CA . SER A 1 199 ? 8.016 -22.199 13.962 1.00 45.97 199 SER A CA 1
ATOM 1534 C C . SER A 1 199 ? 7.289 -23.308 14.745 1.00 45.97 199 SER A C 1
ATOM 1536 O O . SER A 1 199 ? 7.530 -23.482 15.940 1.00 45.97 199 SER A O 1
ATOM 1538 N N . THR A 1 200 ? 6.431 -24.099 14.090 1.00 48.31 200 THR A N 1
ATOM 1539 C CA . THR A 1 200 ? 5.769 -25.280 14.671 1.00 48.31 200 THR A CA 1
ATOM 1540 C C . THR A 1 200 ? 5.954 -26.466 13.719 1.00 48.31 200 THR A C 1
ATOM 1542 O O . THR A 1 200 ? 5.195 -26.591 12.759 1.00 48.31 200 THR A O 1
ATOM 1545 N N . PRO A 1 201 ? 6.913 -27.381 13.977 1.00 41.25 201 PRO A N 1
ATOM 1546 C CA . PRO A 1 201 ? 7.346 -28.431 13.038 1.00 41.25 201 PRO A CA 1
ATOM 1547 C C . PRO A 1 201 ? 6.278 -29.430 12.541 1.00 41.25 201 PRO A C 1
ATOM 1549 O O . PRO A 1 201 ? 6.622 -30.403 11.879 1.00 41.25 201 PRO A O 1
ATOM 1552 N N . GLY A 1 202 ? 4.999 -29.250 12.875 1.00 44.44 202 GLY A N 1
ATOM 1553 C CA . GLY A 1 202 ? 3.912 -30.172 12.553 1.00 44.44 202 GLY A CA 1
ATOM 1554 C C . GLY A 1 202 ? 2.833 -29.640 11.612 1.00 44.44 202 GLY A C 1
ATOM 1555 O O . GLY A 1 202 ? 1.934 -30.408 11.290 1.00 44.44 202 GLY A O 1
ATOM 1556 N N . ASN A 1 203 ? 2.868 -28.375 11.183 1.00 43.59 203 ASN A N 1
ATOM 1557 C CA . ASN A 1 203 ? 1.710 -27.787 10.498 1.00 43.59 203 ASN A CA 1
ATOM 1558 C C . ASN A 1 203 ? 2.063 -27.087 9.164 1.00 43.59 203 ASN A C 1
ATOM 1560 O O . ASN A 1 203 ? 1.316 -26.224 8.729 1.00 43.59 203 ASN A O 1
ATOM 1564 N N . ALA A 1 204 ? 3.197 -27.460 8.537 1.00 38.41 204 ALA A N 1
ATOM 1565 C CA . ALA A 1 204 ? 3.935 -26.811 7.423 1.00 38.41 204 ALA A CA 1
ATOM 1566 C C . ALA A 1 204 ? 3.122 -26.211 6.248 1.00 38.41 204 ALA A C 1
ATOM 1568 O O . ALA A 1 204 ? 3.667 -25.487 5.423 1.00 38.41 204 ALA A O 1
ATOM 1569 N N . PHE A 1 205 ? 1.826 -26.490 6.165 1.00 47.19 205 PHE A N 1
ATOM 1570 C CA . PHE A 1 205 ? 0.877 -25.877 5.252 1.00 47.19 205 PHE A CA 1
ATOM 1571 C C . PHE A 1 205 ? -0.493 -25.842 5.936 1.00 47.19 205 PHE A C 1
ATOM 1573 O O . PHE A 1 205 ? -1.311 -26.715 5.662 1.00 47.19 205 PHE A O 1
ATOM 1580 N N . SER A 1 206 ? -0.776 -24.875 6.818 1.00 45.50 206 SER A N 1
ATOM 1581 C CA . SER A 1 206 ? -2.180 -24.614 7.166 1.00 45.50 206 SER A CA 1
ATOM 1582 C C . SER A 1 206 ? -2.830 -24.090 5.880 1.00 45.50 206 SER A C 1
ATOM 1584 O O . SER A 1 206 ? -2.489 -22.977 5.462 1.00 45.50 206 SER A O 1
ATOM 1586 N N . PRO A 1 207 ? -3.688 -24.867 5.189 1.00 48.38 207 PRO A N 1
ATOM 1587 C CA . PRO A 1 207 ? -4.206 -24.496 3.867 1.00 48.38 207 PRO A CA 1
ATOM 1588 C C . PRO A 1 207 ? -4.962 -23.161 3.902 1.00 48.38 207 PRO A C 1
ATOM 1590 O O . PRO A 1 207 ? -5.068 -22.471 2.890 1.00 48.38 207 PRO A O 1
ATOM 1593 N N . ASP A 1 208 ? -5.428 -22.793 5.094 1.00 51.69 208 ASP A N 1
ATOM 1594 C CA . ASP A 1 208 ? -6.287 -21.652 5.383 1.00 51.69 208 ASP A CA 1
ATOM 1595 C C . ASP A 1 208 ? -5.564 -20.296 5.276 1.00 51.69 208 ASP A C 1
ATOM 1597 O O . ASP A 1 208 ? -6.203 -19.280 5.031 1.00 51.69 208 ASP A O 1
ATOM 1601 N N . ASN A 1 209 ? -4.227 -20.262 5.382 1.00 58.59 209 ASN A N 1
ATOM 1602 C CA . ASN A 1 209 ? -3.437 -19.018 5.446 1.00 58.59 209 ASN A CA 1
ATOM 1603 C C . ASN A 1 209 ? -2.664 -18.691 4.147 1.00 58.59 209 ASN A C 1
ATOM 1605 O O . ASN A 1 209 ? -1.958 -17.676 4.059 1.00 58.59 209 ASN A O 1
ATOM 1609 N N . TYR A 1 210 ? -2.762 -19.552 3.131 1.00 61.91 210 TYR A N 1
ATOM 1610 C CA . TYR A 1 210 ? -2.088 -19.365 1.847 1.00 61.91 210 TYR A CA 1
ATOM 1611 C C . TYR A 1 210 ? -2.764 -18.249 1.044 1.00 61.91 210 TYR A C 1
ATOM 1613 O O . TYR A 1 210 ? -3.990 -18.182 0.968 1.00 61.91 210 TYR A O 1
ATOM 1621 N N . HIS A 1 211 ? -1.975 -17.360 0.432 1.00 73.31 211 HIS A N 1
ATOM 1622 C CA . HIS A 1 211 ? -2.500 -16.156 -0.236 1.00 73.31 211 HIS A CA 1
ATOM 1623 C C . HIS A 1 211 ? -3.286 -15.204 0.684 1.00 73.31 211 HIS A C 1
ATOM 1625 O O . HIS A 1 211 ? -4.096 -14.410 0.207 1.00 73.31 211 HIS A O 1
ATOM 1631 N N . HIS A 1 212 ? -3.066 -15.235 1.994 1.00 82.62 212 HIS A N 1
ATOM 1632 C CA . HIS A 1 212 ? -3.586 -14.173 2.842 1.00 82.62 212 HIS A CA 1
ATOM 1633 C C . HIS A 1 212 ? -2.702 -12.927 2.749 1.00 82.62 212 HIS A C 1
ATOM 1635 O O . HIS A 1 212 ? -1.481 -13.040 2.657 1.00 82.62 212 HIS A O 1
ATOM 1641 N N . VAL A 1 213 ? -3.306 -11.741 2.804 1.00 86.38 213 VAL A N 1
ATOM 1642 C CA . VAL A 1 213 ? -2.559 -10.475 2.726 1.00 86.38 213 VAL A CA 1
ATOM 1643 C C . VAL A 1 213 ? -1.589 -10.284 3.895 1.00 86.38 213 VAL A C 1
ATOM 1645 O O . VAL A 1 213 ? -0.461 -9.889 3.668 1.00 86.38 213 VAL A O 1
ATOM 1648 N N . MET A 1 214 ? -1.972 -10.689 5.109 1.00 85.06 214 MET A N 1
ATOM 1649 C CA . MET A 1 214 ? -1.123 -10.648 6.317 1.00 85.06 214 MET A CA 1
ATOM 1650 C C . MET A 1 214 ? -0.050 -11.750 6.395 1.00 85.06 214 MET A C 1
ATOM 1652 O O . MET A 1 214 ? 0.524 -11.986 7.455 1.00 85.06 214 MET A O 1
ATOM 1656 N N . ASN A 1 215 ? 0.200 -12.484 5.309 1.00 79.38 215 ASN A N 1
ATOM 1657 C CA . ASN A 1 215 ? 1.316 -13.428 5.242 1.00 79.38 215 ASN A CA 1
ATOM 1658 C C . ASN A 1 215 ? 2.542 -12.749 4.616 1.00 79.38 215 ASN A C 1
ATOM 1660 O O . ASN A 1 215 ? 2.420 -11.711 3.973 1.00 79.38 215 ASN A O 1
ATOM 1664 N N . THR A 1 216 ? 3.724 -13.342 4.742 1.00 74.81 216 THR A N 1
ATOM 1665 C CA . THR A 1 216 ? 4.895 -12.836 4.016 1.00 74.81 216 THR A CA 1
ATOM 1666 C C . THR A 1 216 ? 4.768 -13.146 2.514 1.00 74.81 216 THR A C 1
ATOM 1668 O O . THR A 1 216 ? 4.147 -14.156 2.140 1.00 74.81 216 THR A O 1
ATOM 1671 N N . PRO A 1 217 ? 5.403 -12.365 1.616 1.00 70.25 217 PRO A N 1
ATOM 1672 C CA . PRO A 1 217 ? 5.419 -12.657 0.177 1.00 70.25 217 PRO A CA 1
ATOM 1673 C C . PRO A 1 217 ? 5.993 -14.038 -0.171 1.00 70.25 217 PRO A C 1
ATOM 1675 O O . PRO A 1 217 ? 5.704 -14.597 -1.231 1.00 70.25 217 PRO A O 1
ATOM 1678 N N . LYS A 1 218 ? 6.763 -14.652 0.742 1.00 73.44 218 LYS A N 1
ATOM 1679 C CA . LYS A 1 218 ? 7.210 -16.043 0.610 1.00 73.44 218 LYS A CA 1
ATOM 1680 C C . LYS A 1 218 ? 6.031 -17.015 0.556 1.00 73.44 218 LYS A C 1
ATOM 1682 O O . LYS A 1 218 ? 6.188 -18.044 -0.083 1.00 73.44 218 LYS A O 1
ATOM 1687 N N . TYR A 1 219 ? 4.872 -16.730 1.147 1.00 74.31 219 TYR A N 1
ATOM 1688 C CA . TYR A 1 219 ? 3.738 -17.672 1.232 1.00 74.31 219 TYR A CA 1
ATOM 1689 C C . TYR A 1 219 ? 2.437 -17.148 0.640 1.00 74.31 219 TYR A C 1
ATOM 1691 O O . TYR A 1 219 ? 1.539 -17.934 0.338 1.00 74.31 219 TYR A O 1
ATOM 1699 N N . ALA A 1 220 ? 2.343 -15.848 0.392 1.00 79.06 220 ALA A N 1
ATOM 1700 C CA . ALA A 1 220 ? 1.236 -15.265 -0.338 1.00 79.06 220 ALA A CA 1
ATOM 1701 C C . ALA A 1 220 ? 1.684 -14.814 -1.723 1.00 79.06 220 ALA A C 1
ATOM 1703 O O . ALA A 1 220 ? 2.560 -13.975 -1.838 1.00 79.06 220 ALA A O 1
ATOM 1704 N N . ASN A 1 221 ? 1.062 -15.364 -2.771 1.00 85.50 221 ASN A N 1
ATOM 1705 C CA . ASN A 1 221 ? 1.135 -14.801 -4.124 1.00 85.50 221 ASN A CA 1
ATOM 1706 C C . ASN A 1 221 ? 0.399 -13.452 -4.176 1.00 85.50 221 ASN A C 1
ATOM 1708 O O . ASN A 1 221 ? -0.836 -13.458 -4.106 1.00 85.50 221 ASN A O 1
ATOM 1712 N N . PRO A 1 222 ? 1.098 -12.330 -4.391 1.00 87.62 222 PRO A N 1
ATOM 1713 C CA . PRO A 1 222 ? 0.490 -10.995 -4.406 1.00 87.62 222 PRO A CA 1
ATOM 1714 C C . PRO A 1 222 ? -0.543 -10.786 -5.524 1.00 87.62 222 PRO A C 1
ATOM 1716 O O . PRO A 1 222 ? -1.476 -9.985 -5.400 1.00 87.62 222 PRO A O 1
ATOM 1719 N N . ALA A 1 223 ? -0.482 -11.583 -6.595 1.00 85.94 223 ALA A N 1
ATOM 1720 C CA . ALA A 1 223 ? -1.497 -11.583 -7.647 1.00 85.94 223 ALA A CA 1
ATOM 1721 C C . ALA A 1 223 ? -2.848 -12.175 -7.199 1.00 85.94 223 ALA A C 1
ATOM 1723 O O . ALA A 1 223 ? -3.893 -11.782 -7.717 1.00 85.94 223 ALA A O 1
ATOM 1724 N N . ALA A 1 224 ? -2.843 -13.103 -6.238 1.00 84.19 224 ALA A N 1
ATOM 1725 C CA . ALA A 1 224 ? -4.036 -13.824 -5.780 1.00 84.19 224 ALA A CA 1
ATOM 1726 C C . ALA A 1 224 ? -4.427 -13.507 -4.328 1.00 84.19 224 ALA A C 1
ATOM 1728 O O . ALA A 1 224 ? -5.479 -13.958 -3.869 1.00 84.19 224 ALA A O 1
ATOM 1729 N N . ALA A 1 225 ? -3.588 -12.752 -3.615 1.00 84.94 225 ALA A N 1
ATOM 1730 C CA . ALA A 1 225 ? -3.766 -12.512 -2.199 1.00 84.94 225 ALA A CA 1
ATOM 1731 C C . ALA A 1 225 ? -5.040 -11.726 -1.868 1.00 84.94 225 ALA A C 1
ATOM 1733 O O . ALA A 1 225 ? -5.507 -10.907 -2.667 1.00 84.94 225 ALA A O 1
ATOM 1734 N N . ARG A 1 226 ? -5.612 -11.998 -0.691 1.00 85.56 226 ARG A N 1
ATOM 1735 C CA . ARG A 1 226 ? -6.836 -11.359 -0.181 1.00 85.56 226 ARG A CA 1
ATOM 1736 C C . ARG A 1 226 ? -6.929 -11.452 1.345 1.00 85.56 226 ARG A C 1
ATOM 1738 O O . ARG A 1 226 ? -6.283 -12.300 1.953 1.00 85.56 226 ARG A O 1
ATOM 1745 N N . PHE A 1 227 ? -7.779 -10.627 1.951 1.00 82.69 227 PHE A N 1
ATOM 1746 C CA . PHE A 1 227 ? -8.227 -10.823 3.334 1.00 82.69 227 PHE A CA 1
ATOM 1747 C C . PHE A 1 227 ? -9.196 -12.017 3.387 1.00 82.69 227 PHE A C 1
ATOM 1749 O O . PHE A 1 227 ? -10.167 -12.050 2.623 1.00 82.69 227 PHE A O 1
ATOM 1756 N N . LEU A 1 228 ? -8.932 -13.010 4.242 1.00 75.88 228 LEU A N 1
ATOM 1757 C CA . LEU A 1 228 ? -9.779 -14.204 4.394 1.00 75.88 228 LEU A CA 1
ATOM 1758 C C . LEU A 1 228 ? -10.656 -14.102 5.650 1.00 75.88 228 LEU A C 1
ATOM 1760 O O . LEU A 1 228 ? -10.348 -13.368 6.587 1.00 75.88 228 LEU A O 1
ATOM 1764 N N . ASN A 1 229 ? -11.771 -14.838 5.651 1.00 70.12 229 ASN A N 1
ATOM 1765 C CA . ASN A 1 229 ? -12.672 -14.909 6.805 1.00 70.12 229 ASN A CA 1
ATOM 1766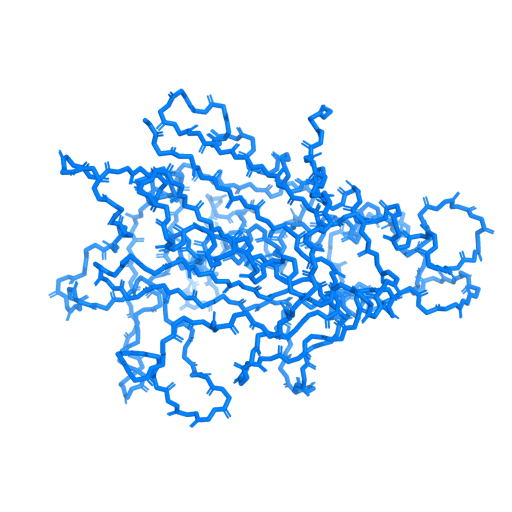 C C . ASN A 1 229 ? -12.080 -15.752 7.940 1.00 70.12 229 ASN A C 1
ATOM 1768 O O . ASN A 1 229 ? -12.287 -15.409 9.099 1.00 70.12 229 ASN A O 1
ATOM 1772 N N . ASP A 1 230 ? -11.330 -16.800 7.599 1.00 66.31 230 ASP A N 1
ATOM 1773 C CA . ASP A 1 230 ? -10.845 -17.807 8.539 1.00 66.31 230 ASP A CA 1
ATOM 1774 C C . ASP A 1 230 ? -9.318 -17.878 8.403 1.00 66.31 230 ASP A C 1
ATOM 1776 O O . ASP A 1 230 ? -8.806 -18.505 7.480 1.00 66.31 230 ASP A O 1
ATOM 1780 N N . ALA A 1 231 ? -8.588 -17.154 9.254 1.00 63.81 231 ALA A N 1
ATOM 1781 C CA . ALA A 1 231 ? -7.126 -17.145 9.247 1.00 63.81 231 ALA A CA 1
ATOM 1782 C C . ALA A 1 231 ? -6.595 -17.082 10.682 1.00 63.81 231 ALA A C 1
ATOM 1784 O O . ALA A 1 231 ? -7.133 -16.361 11.513 1.00 63.81 231 ALA A O 1
ATOM 1785 N N . THR A 1 232 ? -5.531 -17.824 10.992 1.00 62.94 232 THR A N 1
ATOM 1786 C CA . THR A 1 232 ? -4.929 -17.771 12.338 1.00 62.94 232 THR A CA 1
ATOM 1787 C C . THR A 1 232 ? -3.869 -16.683 12.402 1.00 62.94 232 THR A C 1
ATOM 1789 O O . THR A 1 232 ? -2.819 -16.817 11.767 1.00 62.94 232 THR A O 1
ATOM 1792 N N . HIS A 1 233 ? -4.118 -15.644 13.198 1.00 61.38 233 HIS A N 1
ATOM 1793 C CA . HIS A 1 233 ? -3.198 -14.520 13.356 1.00 61.38 233 HIS A CA 1
ATOM 1794 C C . HIS A 1 233 ? -2.253 -14.737 14.529 1.00 61.38 233 HIS A C 1
ATOM 1796 O O . HIS A 1 233 ? -2.628 -15.189 15.614 1.00 61.38 233 HIS A O 1
ATOM 1802 N N . ARG A 1 234 ? -0.993 -14.376 14.315 1.00 58.41 234 ARG A N 1
ATOM 1803 C CA . ARG A 1 234 ? -0.059 -14.127 15.400 1.00 58.41 234 ARG A CA 1
ATOM 1804 C C . ARG A 1 234 ? -0.332 -12.727 15.911 1.00 58.41 234 ARG A C 1
ATOM 1806 O O . ARG A 1 234 ? -0.217 -11.760 15.169 1.00 58.41 234 ARG A O 1
ATOM 1813 N N . MET A 1 235 ? -0.655 -12.629 17.192 1.00 54.22 235 MET A N 1
ATOM 1814 C CA . MET A 1 235 ? -0.665 -11.349 17.875 1.00 54.22 235 MET A CA 1
ATOM 1815 C C . MET A 1 235 ? 0.783 -11.091 18.296 1.00 54.22 235 MET A C 1
ATOM 1817 O O . MET A 1 235 ? 1.301 -11.723 19.219 1.00 54.22 235 MET A O 1
ATOM 1821 N N . GLU A 1 236 ? 1.494 -10.226 17.577 1.00 51.47 236 GLU A N 1
ATOM 1822 C CA . GLU A 1 236 ? 2.818 -9.788 18.027 1.00 51.47 236 GLU A CA 1
ATOM 1823 C C . GLU A 1 236 ? 2.633 -8.808 19.177 1.00 51.47 236 GLU A C 1
ATOM 1825 O O . GLU A 1 236 ? 2.754 -7.596 19.039 1.00 51.47 236 GLU A O 1
ATOM 1830 N N . ILE A 1 237 ? 2.299 -9.368 20.333 1.00 45.16 237 ILE A N 1
ATOM 1831 C CA . ILE A 1 237 ? 2.294 -8.637 21.581 1.00 45.16 237 ILE A CA 1
ATOM 1832 C C . ILE A 1 237 ? 3.728 -8.634 22.051 1.00 45.16 237 ILE A C 1
ATOM 1834 O O . ILE A 1 237 ? 4.335 -9.687 22.221 1.00 45.16 237 ILE A O 1
ATOM 1838 N N . GLY A 1 238 ? 4.284 -7.451 22.221 1.00 43.38 238 GLY A N 1
ATOM 1839 C CA . GLY A 1 238 ? 5.561 -7.285 22.873 1.00 43.38 238 GLY A CA 1
ATOM 1840 C C . GLY A 1 238 ? 5.350 -6.401 24.080 1.00 43.38 238 GLY A C 1
ATOM 1841 O O . GLY A 1 238 ? 5.060 -5.224 23.940 1.00 43.38 238 GLY A O 1
ATOM 1842 N N . ASN A 1 239 ? 5.631 -6.904 25.276 1.00 46.19 239 ASN A N 1
ATOM 1843 C CA . ASN A 1 239 ? 6.500 -6.076 26.093 1.00 46.19 239 ASN A CA 1
ATOM 1844 C C . ASN A 1 239 ? 7.871 -6.213 25.421 1.00 46.19 239 ASN A C 1
ATOM 1846 O O . ASN A 1 239 ? 8.472 -7.284 25.507 1.00 46.19 239 ASN A O 1
ATOM 1850 N N . ALA A 1 240 ? 8.342 -5.197 24.691 1.00 45.91 240 ALA A N 1
ATOM 1851 C CA . ALA A 1 240 ? 9.613 -5.315 23.965 1.00 45.91 240 ALA A CA 1
ATOM 1852 C C . ALA A 1 240 ? 10.817 -5.518 24.915 1.00 45.91 240 ALA A C 1
ATOM 1854 O O . ALA A 1 240 ? 11.890 -5.925 24.482 1.00 45.91 240 ALA A O 1
ATOM 1855 N N . THR A 1 241 ? 10.604 -5.366 26.229 1.00 45.81 241 THR A N 1
ATOM 1856 C CA . THR A 1 241 ? 11.544 -5.764 27.286 1.00 45.81 241 THR A CA 1
ATOM 1857 C C . THR A 1 241 ? 11.581 -7.280 27.534 1.00 45.81 241 THR A C 1
ATOM 1859 O O . THR A 1 241 ? 12.614 -7.796 27.948 1.00 45.81 241 THR A O 1
ATOM 1862 N N . THR A 1 242 ? 10.480 -8.015 27.322 1.00 51.12 242 THR A N 1
ATOM 1863 C CA . THR A 1 242 ? 10.392 -9.467 27.600 1.00 51.12 242 THR A CA 1
ATOM 1864 C C . THR A 1 242 ? 10.284 -10.344 26.353 1.00 51.12 242 THR A C 1
ATOM 1866 O O . THR A 1 242 ? 10.534 -11.544 26.448 1.00 51.12 242 THR A O 1
ATOM 1869 N N . GLY A 1 243 ? 9.907 -9.784 25.197 1.00 53.19 243 GLY A N 1
ATOM 1870 C CA . GLY A 1 243 ? 9.770 -10.521 23.934 1.00 53.19 243 GLY A CA 1
ATOM 1871 C C . GLY A 1 243 ? 8.670 -11.597 23.930 1.00 53.19 243 GLY A C 1
ATOM 1872 O O . GLY A 1 243 ? 8.706 -12.507 23.104 1.00 53.19 243 GLY A O 1
ATOM 1873 N N . ALA A 1 244 ? 7.718 -11.543 24.867 1.00 54.72 244 ALA A N 1
ATOM 1874 C CA . ALA A 1 244 ? 6.693 -12.572 25.042 1.00 54.72 244 ALA A CA 1
ATOM 1875 C C . ALA A 1 244 ? 5.547 -12.447 24.021 1.00 54.72 244 ALA A C 1
ATOM 1877 O O . ALA A 1 244 ? 4.729 -11.548 24.143 1.00 54.72 244 ALA A O 1
ATOM 1878 N N . ILE A 1 245 ? 5.453 -13.390 23.078 1.00 57.97 245 ILE A N 1
ATOM 1879 C CA . ILE A 1 245 ? 4.480 -13.414 21.966 1.00 57.97 245 ILE A CA 1
ATOM 1880 C C . ILE A 1 245 ? 3.255 -14.285 22.312 1.00 57.97 245 ILE A C 1
ATOM 1882 O O . ILE A 1 245 ? 3.413 -15.349 22.914 1.00 57.97 245 ILE A O 1
ATOM 1886 N N . SER A 1 246 ? 2.048 -13.889 21.874 1.00 58.22 246 SER A N 1
ATOM 1887 C CA . SER A 1 246 ? 0.809 -14.679 22.015 1.00 58.22 246 SER A CA 1
ATOM 1888 C C . SER A 1 246 ? 0.130 -14.943 20.664 1.00 58.22 246 SER A C 1
ATOM 1890 O O . SER A 1 246 ? 0.317 -14.215 19.697 1.00 58.22 246 SER A O 1
ATOM 1892 N N . TYR A 1 247 ? -0.683 -15.992 20.573 1.00 64.19 247 TYR A N 1
ATOM 1893 C CA . TYR A 1 247 ? -1.352 -16.391 19.332 1.00 64.19 247 TYR A CA 1
ATOM 1894 C C . TYR A 1 247 ? -2.849 -16.542 19.574 1.00 64.19 247 TYR A C 1
ATOM 1896 O O . TYR A 1 247 ? -3.247 -17.133 20.580 1.00 64.19 247 TYR A O 1
ATOM 1904 N N . GLN A 1 248 ? -3.675 -16.031 18.657 1.00 62.88 248 GLN A N 1
ATOM 1905 C CA . GLN A 1 248 ? -5.129 -16.131 18.759 1.00 62.88 248 GLN A CA 1
ATOM 1906 C C . GLN A 1 248 ? -5.767 -16.481 17.413 1.00 62.88 248 GLN A C 1
ATOM 1908 O O . GLN A 1 248 ? -5.349 -16.025 16.350 1.00 62.88 248 GLN A O 1
ATOM 1913 N N . HIS A 1 249 ? -6.813 -17.301 17.463 1.00 67.44 249 HIS A N 1
ATOM 1914 C CA . HIS A 1 249 ? -7.627 -17.587 16.292 1.00 67.44 249 HIS A CA 1
ATOM 1915 C C . HIS A 1 249 ? -8.719 -16.521 16.176 1.00 67.44 249 HIS A C 1
ATOM 1917 O O . HIS A 1 249 ? -9.650 -16.507 16.979 1.00 67.44 249 HIS A O 1
ATOM 1923 N N . VAL A 1 250 ? -8.610 -15.645 15.177 1.00 64.12 250 VAL A N 1
ATOM 1924 C CA . VAL A 1 250 ? -9.550 -14.535 14.948 1.00 64.12 250 VAL A CA 1
ATOM 1925 C C . VAL A 1 250 ? -9.943 -14.447 13.478 1.00 64.12 250 VAL A C 1
ATOM 1927 O O . VAL A 1 250 ? -9.234 -14.934 12.603 1.00 64.12 250 VAL A O 1
ATOM 1930 N N . SER A 1 251 ? -11.074 -13.816 13.172 1.00 72.06 251 SER A N 1
ATOM 1931 C CA . SER A 1 251 ? -11.473 -13.602 11.779 1.00 72.06 251 SER A CA 1
ATOM 1932 C C . SER A 1 251 ? -10.857 -12.306 11.256 1.00 72.06 251 SER A C 1
ATOM 1934 O O . SER A 1 251 ? -11.366 -11.235 11.556 1.00 72.06 251 SER A O 1
ATOM 1936 N N . ALA A 1 252 ? -9.807 -12.389 10.425 1.00 73.69 252 ALA A N 1
ATOM 1937 C CA . ALA A 1 252 ? -9.107 -11.209 9.876 1.00 73.69 252 ALA A CA 1
ATOM 1938 C C . ALA A 1 252 ? -10.073 -10.171 9.298 1.00 73.69 252 ALA A C 1
ATOM 1940 O O . ALA A 1 252 ? -9.980 -8.973 9.543 1.00 73.69 252 ALA A O 1
ATOM 1941 N N . LYS A 1 253 ? -11.017 -10.663 8.491 1.00 78.38 253 LYS A N 1
ATOM 1942 C CA . LYS A 1 253 ? -12.010 -9.819 7.849 1.00 78.38 253 LYS A CA 1
ATOM 1943 C C . LYS A 1 253 ? -12.945 -9.181 8.872 1.00 78.38 253 LYS A C 1
ATOM 1945 O O . LYS A 1 253 ? -13.326 -8.036 8.670 1.00 78.38 253 LYS A O 1
ATOM 1950 N N . GLN A 1 254 ? -13.346 -9.902 9.917 1.00 77.69 254 GLN A N 1
ATOM 1951 C CA . GLN A 1 254 ? -14.206 -9.343 10.955 1.00 77.69 254 GLN A CA 1
ATOM 1952 C C . GLN A 1 254 ? -13.460 -8.299 11.789 1.00 77.69 254 GLN A C 1
ATOM 1954 O O . GLN A 1 254 ? -14.009 -7.223 11.975 1.00 77.69 254 GLN A O 1
AT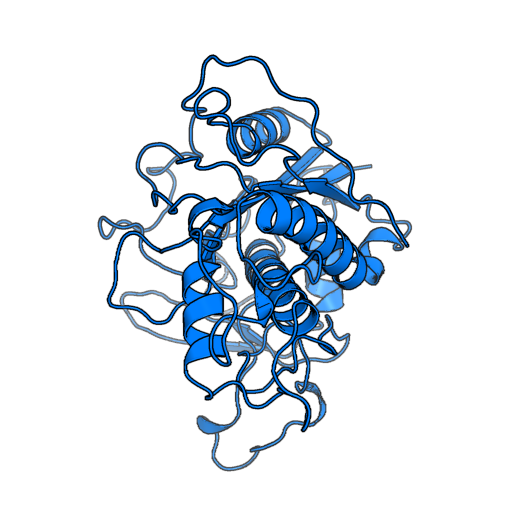OM 1959 N N . GLU A 1 255 ? -12.201 -8.550 12.152 1.00 76.62 255 GLU A N 1
ATOM 1960 C CA . GLU A 1 255 ? -11.365 -7.573 12.863 1.00 76.62 255 GLU A CA 1
ATOM 1961 C C . GLU A 1 255 ? -11.214 -6.277 12.058 1.00 76.62 255 GLU A C 1
ATOM 1963 O O . GLU A 1 255 ? -11.469 -5.197 12.573 1.00 76.62 255 GLU A O 1
ATOM 1968 N N . VAL A 1 256 ? -10.919 -6.362 10.753 1.00 80.56 256 VAL A N 1
ATOM 1969 C CA . VAL A 1 256 ? -10.876 -5.163 9.894 1.00 80.56 256 VAL A CA 1
ATOM 1970 C C . VAL A 1 256 ? -12.232 -4.458 9.848 1.00 80.56 256 VAL A C 1
ATOM 1972 O O . VAL A 1 256 ? -12.291 -3.233 9.883 1.00 80.56 256 VAL A O 1
ATOM 1975 N N . ARG A 1 257 ? -13.342 -5.205 9.780 1.00 81.38 257 ARG A N 1
ATOM 1976 C CA . ARG A 1 257 ? -14.681 -4.595 9.801 1.00 81.38 257 ARG A CA 1
ATOM 1977 C C . ARG A 1 257 ? -14.951 -3.872 11.111 1.00 81.38 257 ARG A C 1
ATOM 1979 O O . ARG A 1 257 ? -15.578 -2.821 11.070 1.00 81.38 257 ARG A O 1
ATOM 1986 N N . ASP A 1 258 ? -14.523 -4.431 12.233 1.00 77.06 258 ASP A N 1
ATOM 1987 C CA . ASP A 1 258 ? -14.738 -3.846 13.553 1.00 77.06 258 ASP A CA 1
ATOM 1988 C C . ASP A 1 258 ? -13.822 -2.635 13.775 1.00 77.06 258 ASP A C 1
ATOM 1990 O O . ASP A 1 258 ? -14.293 -1.613 14.266 1.00 77.06 258 ASP A O 1
ATOM 1994 N N . SER A 1 259 ? -12.584 -2.675 13.273 1.00 77.12 259 SER A N 1
ATOM 1995 C CA . SER A 1 259 ? -11.665 -1.528 13.252 1.00 77.12 259 SER A CA 1
ATOM 1996 C C . SER A 1 259 ? -12.123 -0.379 12.350 1.00 77.12 259 SER A C 1
ATOM 1998 O O . SER A 1 259 ? -11.747 0.757 12.594 1.00 77.12 259 SER A O 1
ATOM 2000 N N . LEU A 1 260 ? -12.939 -0.631 11.322 1.00 80.50 260 LEU A N 1
ATOM 2001 C CA . LEU A 1 260 ? -13.467 0.408 10.421 1.00 80.50 260 LEU A CA 1
ATOM 2002 C C . LEU A 1 260 ? -14.846 0.955 10.848 1.00 80.50 260 LEU A C 1
ATOM 2004 O O . LEU A 1 260 ? -15.488 1.693 10.091 1.00 80.50 260 LEU A O 1
ATOM 2008 N N . ARG A 1 261 ? -15.341 0.574 12.034 1.00 75.44 261 ARG A N 1
ATOM 2009 C CA . ARG A 1 261 ? -16.650 0.979 12.572 1.00 75.44 261 ARG A CA 1
ATOM 2010 C C . ARG A 1 261 ? -16.509 1.916 13.769 1.00 75.44 261 ARG A C 1
ATOM 2012 O O . ARG A 1 261 ? -15.539 1.882 14.513 1.00 75.44 261 ARG A O 1
ATOM 2019 N N . THR A 1 262 ? -17.547 2.715 14.005 1.00 65.50 262 THR A N 1
ATOM 2020 C CA . THR A 1 262 ? -17.700 3.495 15.242 1.00 65.50 262 THR A CA 1
ATOM 2021 C C . THR A 1 262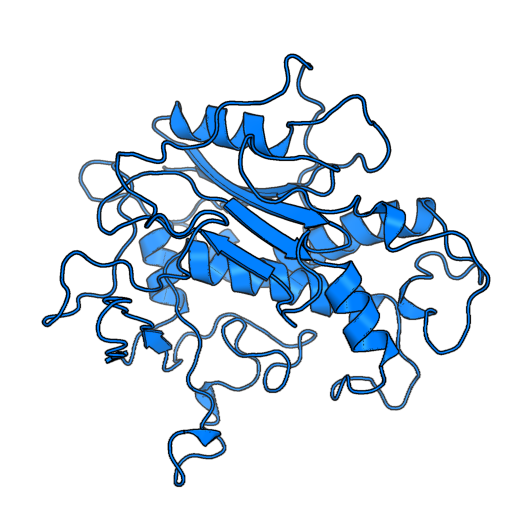 ? -18.303 2.647 16.355 1.00 65.50 262 THR A C 1
ATOM 2023 O O . THR A 1 262 ? -19.196 1.830 16.106 1.00 65.50 262 THR A O 1
ATOM 2026 N N . ASN A 1 263 ? -17.904 2.904 17.600 1.00 58.41 263 ASN A N 1
ATOM 2027 C CA . ASN A 1 263 ? -18.580 2.351 18.767 1.00 58.41 263 ASN A CA 1
ATOM 2028 C C . ASN A 1 263 ? -19.975 2.989 18.977 1.00 58.41 263 ASN A C 1
ATOM 2030 O O . ASN A 1 263 ? -20.381 3.918 18.276 1.00 58.41 263 ASN A O 1
ATOM 2034 N N . ALA A 1 264 ? -20.722 2.506 19.975 1.00 53.66 264 ALA A N 1
ATOM 2035 C CA . ALA A 1 264 ? -22.074 2.990 20.285 1.00 53.66 264 ALA A CA 1
ATOM 2036 C C . ALA A 1 264 ? -22.147 4.473 20.715 1.00 53.66 264 ALA A C 1
ATOM 2038 O O . ALA A 1 264 ? -23.228 5.056 20.692 1.00 53.66 264 ALA A O 1
ATOM 2039 N N . ALA A 1 265 ? -21.020 5.076 21.104 1.00 53.00 265 ALA A N 1
ATOM 2040 C CA . ALA A 1 265 ? -20.902 6.495 21.434 1.00 53.00 265 ALA A CA 1
ATOM 2041 C C . ALA A 1 265 ? -20.503 7.360 20.222 1.00 53.00 265 ALA A C 1
ATOM 2043 O O . ALA A 1 265 ? -20.365 8.569 20.367 1.00 53.00 265 ALA A O 1
ATOM 2044 N N . GLY A 1 266 ? -20.328 6.756 19.039 1.00 55.34 266 GLY A N 1
ATOM 2045 C CA . GLY A 1 266 ? -19.868 7.440 17.830 1.00 55.34 266 GLY A CA 1
ATOM 2046 C C . GLY A 1 266 ? -18.352 7.626 17.759 1.00 55.34 266 GLY A C 1
ATOM 2047 O O . GLY A 1 266 ? -17.869 8.152 16.765 1.00 55.34 266 GLY A O 1
ATOM 2048 N N . ASN A 1 267 ? -17.603 7.162 18.762 1.00 53.38 267 ASN A N 1
ATOM 2049 C CA . ASN A 1 267 ? -16.148 7.273 18.780 1.00 53.38 267 ASN A CA 1
ATOM 2050 C C . ASN A 1 267 ? -15.518 6.112 18.009 1.00 53.38 267 ASN A C 1
ATOM 2052 O O . ASN A 1 267 ? -16.003 4.975 18.062 1.00 53.38 267 ASN A O 1
ATOM 2056 N N . PHE A 1 268 ? -14.397 6.385 17.353 1.00 55.22 268 PHE A N 1
ATOM 2057 C CA . PHE A 1 268 ? -13.502 5.344 16.876 1.00 55.22 268 PHE A CA 1
ATOM 2058 C C . PHE A 1 268 ? -12.935 4.563 18.066 1.00 55.22 268 PHE A C 1
ATOM 2060 O O . PHE A 1 268 ? -12.563 5.136 19.092 1.00 55.22 268 PHE A O 1
ATOM 2067 N N . VAL A 1 269 ? -12.895 3.241 17.938 1.00 51.62 269 VAL A N 1
ATOM 2068 C CA . VAL A 1 269 ? -12.153 2.372 18.847 1.00 51.62 269 VAL A CA 1
ATOM 2069 C C . VAL A 1 269 ? -11.408 1.410 17.952 1.00 51.62 269 VAL A C 1
ATOM 2071 O O . VAL A 1 269 ? -12.034 0.535 17.352 1.00 51.62 269 VAL A O 1
ATOM 2074 N N . GLN A 1 270 ? -10.085 1.550 17.863 1.00 55.91 270 GLN A N 1
ATOM 2075 C CA . GLN A 1 270 ? -9.295 0.453 17.335 1.00 55.91 270 GLN A CA 1
ATOM 2076 C C . GLN A 1 270 ? -9.588 -0.767 18.206 1.00 55.91 270 GLN A C 1
ATOM 2078 O O . GLN A 1 270 ? -9.331 -0.758 19.413 1.00 55.91 270 GLN A O 1
ATOM 2083 N N . THR A 1 271 ? -10.180 -1.795 17.600 1.00 53.09 271 THR A N 1
ATOM 2084 C CA . THR A 1 271 ? -10.499 -3.022 18.319 1.00 53.09 271 THR A CA 1
ATOM 2085 C C . THR A 1 271 ? -9.179 -3.737 18.551 1.00 53.09 271 THR A C 1
ATOM 2087 O O . THR A 1 271 ? -8.600 -4.326 17.640 1.00 53.09 271 THR A O 1
ATOM 2090 N N . THR A 1 272 ? -8.641 -3.626 19.763 1.00 53.66 272 THR A N 1
ATOM 2091 C CA . THR A 1 272 ? -7.540 -4.490 20.165 1.00 53.66 272 THR A CA 1
ATOM 2092 C C . THR A 1 272 ? -8.098 -5.874 20.400 1.00 53.66 272 THR A C 1
ATOM 2094 O O . THR A 1 272 ? -9.111 -6.038 21.084 1.00 53.66 272 THR A O 1
ATOM 2097 N N . ILE A 1 273 ? -7.453 -6.886 19.815 1.00 54.00 273 ILE A N 1
ATOM 2098 C CA . ILE A 1 273 ? -7.830 -8.268 20.099 1.00 54.00 273 ILE A CA 1
ATOM 2099 C C . ILE A 1 273 ? -7.651 -8.455 21.612 1.00 54.00 273 ILE A C 1
ATOM 2101 O O . ILE A 1 273 ? -6.536 -8.271 22.108 1.00 54.00 273 ILE A O 1
ATOM 2105 N N . PRO A 1 274 ? -8.707 -8.794 22.372 1.00 51.09 274 PRO A N 1
ATOM 2106 C CA . PRO A 1 274 ? -8.602 -8.883 23.817 1.00 51.09 274 PRO A CA 1
ATOM 2107 C C . PRO A 1 274 ? -7.533 -9.903 24.208 1.00 51.09 274 PRO A C 1
ATOM 2109 O O . PRO A 1 274 ? -7.632 -11.093 23.895 1.00 51.09 274 PRO A O 1
ATOM 2112 N N . ASN A 1 275 ? -6.502 -9.457 24.921 1.00 52.31 275 ASN A N 1
ATOM 2113 C CA . ASN A 1 275 ? -5.506 -10.344 25.494 1.00 52.31 275 ASN A CA 1
ATOM 2114 C C . ASN A 1 275 ? -5.577 -10.287 27.022 1.00 52.31 275 ASN A C 1
ATOM 2116 O O . ASN A 1 275 ? -5.310 -9.259 27.632 1.00 52.31 275 ASN A O 1
ATOM 2120 N N . ALA A 1 276 ? -5.895 -11.422 27.652 1.00 59.03 276 ALA A N 1
ATOM 2121 C CA . ALA A 1 276 ? -5.995 -11.522 29.111 1.00 59.03 276 ALA A CA 1
ATOM 2122 C C . ALA A 1 276 ? -4.663 -11.259 29.847 1.00 59.03 276 ALA A C 1
ATOM 2124 O O . ALA A 1 276 ? -4.662 -10.957 31.036 1.00 59.03 276 ALA A O 1
ATOM 2125 N N . THR A 1 277 ? -3.532 -11.402 29.157 1.00 55.88 277 THR A N 1
ATOM 2126 C CA . THR A 1 277 ? -2.175 -11.116 29.641 1.00 55.88 277 THR A CA 1
ATOM 2127 C C . THR A 1 277 ? -1.762 -9.657 29.405 1.00 55.88 277 THR A C 1
ATOM 2129 O O . THR A 1 277 ? -1.001 -9.123 30.205 1.00 55.88 277 THR A O 1
ATOM 2132 N N . PHE A 1 278 ? -2.263 -9.006 28.349 1.00 56.72 278 PHE A N 1
ATOM 2133 C CA . PHE A 1 278 ? -1.881 -7.648 27.938 1.00 56.72 278 PHE A CA 1
ATOM 2134 C C . PHE A 1 278 ? -3.098 -6.850 27.428 1.00 56.72 278 PHE A C 1
ATOM 2136 O O . PHE A 1 278 ? -3.215 -6.618 26.225 1.00 56.72 278 PHE A O 1
ATOM 2143 N N . PRO A 1 279 ? -4.030 -6.457 28.312 1.00 57.50 279 PRO A N 1
ATOM 2144 C CA . PRO A 1 279 ? -5.294 -5.841 27.901 1.00 57.50 279 PRO A CA 1
ATOM 2145 C C . PRO A 1 279 ? -5.131 -4.448 27.270 1.00 57.50 279 PRO A C 1
ATOM 2147 O O . PRO A 1 279 ? -5.983 -4.042 26.486 1.00 57.50 279 PRO A O 1
ATOM 2150 N N . ASP A 1 280 ? -4.028 -3.757 27.571 1.00 54.97 280 ASP A N 1
ATOM 2151 C CA . ASP A 1 280 ? -3.790 -2.359 27.184 1.00 54.97 280 ASP A CA 1
ATOM 2152 C C . ASP A 1 280 ? -2.752 -2.206 26.052 1.00 54.97 280 ASP A C 1
ATOM 2154 O O . ASP A 1 280 ? -2.342 -1.095 25.723 1.00 54.97 280 ASP A O 1
ATOM 2158 N N . VAL A 1 281 ? -2.279 -3.313 25.466 1.00 50.75 281 VAL A N 1
ATOM 2159 C CA . VAL A 1 281 ? -1.239 -3.293 24.422 1.00 50.75 281 VAL A CA 1
ATOM 2160 C C . VAL A 1 281 ? -1.888 -3.484 23.051 1.00 50.75 281 VAL A C 1
ATOM 2162 O O . VAL A 1 281 ? -2.746 -4.362 22.911 1.00 50.75 281 VAL A O 1
ATOM 2165 N N . PRO A 1 282 ? -1.496 -2.706 22.025 1.00 53.03 282 PRO A N 1
ATOM 2166 C CA . PRO A 1 282 ? -1.975 -2.944 20.677 1.00 53.03 282 PRO A CA 1
ATOM 2167 C C . PRO A 1 282 ? -1.656 -4.346 20.166 1.00 53.03 282 PRO A C 1
ATOM 2169 O O . PRO A 1 282 ? -0.680 -4.991 20.547 1.00 53.03 282 PRO A O 1
ATOM 2172 N N . THR A 1 283 ? -2.533 -4.812 19.282 1.00 49.19 283 THR A N 1
ATOM 2173 C CA . THR A 1 283 ? -2.511 -6.153 18.695 1.00 49.19 283 THR A CA 1
ATOM 2174 C C . THR A 1 283 ? -1.220 -6.481 17.950 1.00 49.19 283 THR A C 1
ATOM 2176 O O . THR A 1 283 ? -0.792 -7.639 17.912 1.00 49.19 283 THR A O 1
ATOM 2179 N N . TYR A 1 284 ? -0.605 -5.459 17.366 1.00 47.19 284 TYR A N 1
ATOM 2180 C CA . TYR A 1 284 ? 0.695 -5.512 16.739 1.00 47.19 284 TYR A CA 1
ATOM 2181 C C . TYR A 1 284 ? 1.471 -4.258 17.150 1.00 47.19 284 TYR A C 1
ATOM 2183 O O . TYR A 1 284 ? 0.980 -3.135 17.081 1.00 47.19 284 TYR A O 1
ATOM 2191 N N . MET A 1 285 ? 2.688 -4.456 17.644 1.00 44.03 285 MET A N 1
ATOM 2192 C CA . MET A 1 285 ? 3.576 -3.364 18.015 1.00 44.03 285 MET A CA 1
ATOM 2193 C C . MET A 1 285 ? 4.891 -3.526 17.254 1.00 44.03 285 MET A C 1
ATOM 2195 O O . MET A 1 285 ? 5.819 -4.180 17.730 1.00 44.03 285 MET A O 1
ATOM 2199 N N . GLN A 1 286 ? 4.986 -2.912 16.074 1.00 41.81 286 GLN A N 1
ATOM 2200 C CA . GLN A 1 286 ? 6.277 -2.653 15.437 1.00 41.81 286 GLN A CA 1
ATOM 2201 C C . GLN A 1 286 ? 6.955 -1.502 16.208 1.00 41.81 286 GLN A C 1
ATOM 2203 O O . GLN A 1 286 ? 6.757 -0.328 15.922 1.00 41.81 286 GLN A O 1
ATOM 2208 N N . THR A 1 287 ? 7.700 -1.813 17.270 1.00 39.22 287 THR A N 1
ATOM 2209 C CA . THR A 1 287 ? 8.599 -0.843 17.940 1.00 39.22 287 THR A CA 1
ATOM 2210 C C . THR A 1 287 ? 10.017 -0.922 17.379 1.00 39.22 287 THR A C 1
ATOM 2212 O O . THR A 1 287 ? 10.402 -2.018 16.967 1.00 39.22 287 THR A O 1
ATOM 2215 N N . PRO A 1 288 ? 10.872 0.116 17.510 1.00 39.50 288 PRO A N 1
ATOM 2216 C CA . PRO A 1 288 ? 10.655 1.486 17.990 1.00 39.50 288 PRO A CA 1
ATOM 2217 C C . PRO A 1 288 ? 10.823 2.519 16.859 1.00 39.50 288 PRO A C 1
ATOM 2219 O O . PRO A 1 288 ? 11.373 2.218 15.801 1.00 39.50 288 PRO A O 1
ATOM 2222 N N . SER A 1 289 ? 10.417 3.766 17.110 1.00 36.34 289 SER A N 1
ATOM 2223 C CA . SER A 1 289 ? 10.880 4.893 16.298 1.00 36.34 289 SER A CA 1
ATOM 2224 C C . SER A 1 289 ? 12.413 4.873 16.197 1.00 36.34 289 SER A C 1
ATOM 2226 O O . SER A 1 289 ? 13.106 4.315 17.057 1.00 36.34 289 SER A O 1
ATOM 2228 N N . HIS A 1 290 ? 12.953 5.519 15.165 1.00 35.00 290 HIS A N 1
ATOM 2229 C CA . HIS A 1 290 ? 14.384 5.635 14.841 1.00 35.00 290 HIS A CA 1
ATOM 2230 C C . HIS A 1 290 ? 15.287 6.102 16.021 1.00 35.00 290 HIS A C 1
ATOM 2232 O O . HIS A 1 290 ? 16.513 6.112 15.900 1.00 35.00 290 HIS A O 1
ATOM 2238 N N . GLN A 1 291 ? 14.705 6.469 17.172 1.00 36.44 291 GLN A N 1
ATOM 2239 C CA . GLN A 1 291 ? 15.372 6.929 18.393 1.00 36.44 291 GLN A CA 1
ATOM 2240 C C . GLN A 1 291 ? 15.095 6.085 19.655 1.00 36.44 291 GLN A C 1
ATOM 2242 O O . GLN A 1 291 ? 15.343 6.547 20.767 1.00 36.44 291 GLN A O 1
ATOM 2247 N N . GLY A 1 292 ? 14.609 4.845 19.531 1.00 31.52 292 GLY A N 1
ATOM 2248 C CA . GLY A 1 292 ? 14.481 3.942 20.687 1.00 31.52 292 GLY A CA 1
ATOM 2249 C C . GLY A 1 292 ? 13.400 4.348 21.697 1.00 31.52 292 GLY A C 1
ATOM 2250 O O . GLY A 1 292 ? 13.401 3.859 22.827 1.00 31.52 292 GLY A O 1
ATOM 2251 N N . GLY A 1 293 ? 12.478 5.224 21.295 1.00 36.34 293 GLY A N 1
ATOM 2252 C CA . GLY A 1 293 ? 11.283 5.553 22.058 1.00 36.34 293 GLY A CA 1
ATOM 2253 C C . GLY A 1 293 ? 10.138 4.621 21.680 1.00 36.34 293 GLY A C 1
ATOM 2254 O O . GLY A 1 293 ? 9.871 4.390 20.499 1.00 36.34 293 GLY A O 1
ATOM 2255 N N . TYR A 1 294 ? 9.442 4.096 22.684 1.00 40.56 294 TYR A N 1
ATOM 2256 C CA . TYR A 1 294 ? 8.081 3.620 22.477 1.00 40.56 294 TYR A CA 1
ATOM 2257 C C . TYR A 1 294 ? 7.246 4.844 22.088 1.00 40.56 294 TYR A C 1
ATOM 2259 O O . TYR A 1 294 ? 7.332 5.885 22.745 1.00 40.56 294 TYR A O 1
ATOM 2267 N N . LEU A 1 295 ? 6.489 4.755 20.994 1.00 42.09 295 LEU A N 1
ATOM 2268 C CA . LEU A 1 295 ? 5.450 5.744 20.718 1.00 42.09 295 LEU A CA 1
ATOM 2269 C C . LEU A 1 295 ? 4.500 5.754 21.934 1.00 42.09 295 LEU A C 1
ATOM 2271 O O . LEU A 1 295 ? 4.383 4.762 22.644 1.00 42.09 295 LEU A O 1
ATOM 2275 N N . GLY A 1 296 ? 3.921 6.889 22.269 1.00 36.69 296 GLY A N 1
ATOM 2276 C CA . GLY A 1 296 ? 3.145 7.099 23.491 1.00 36.69 296 GLY A CA 1
ATOM 2277 C C . GLY A 1 296 ? 2.770 8.573 23.563 1.00 36.69 296 GLY A C 1
ATOM 2278 O O . GLY A 1 296 ? 3.072 9.308 22.626 1.00 36.69 296 GLY A O 1
ATOM 2279 N N . ALA A 1 297 ? 2.178 9.035 24.666 1.00 36.22 297 ALA A N 1
ATOM 2280 C CA . ALA A 1 297 ? 1.773 10.441 24.837 1.00 36.22 297 ALA A CA 1
ATOM 2281 C C . ALA A 1 297 ? 2.895 11.478 24.572 1.00 36.22 297 ALA A C 1
ATOM 2283 O O . ALA A 1 297 ? 2.603 12.650 24.341 1.00 36.22 297 ALA A O 1
ATOM 2284 N N . ASP A 1 298 ? 4.160 11.045 24.574 1.00 34.34 298 ASP A N 1
ATOM 2285 C CA . ASP A 1 298 ? 5.348 11.856 24.293 1.00 34.34 298 ASP A CA 1
ATOM 2286 C C . ASP A 1 298 ? 5.707 11.970 22.789 1.00 34.34 298 ASP A C 1
ATOM 2288 O O . ASP A 1 298 ? 6.586 12.754 22.439 1.00 34.34 298 ASP A O 1
ATOM 2292 N N . ASN A 1 299 ? 5.042 11.221 21.897 1.00 39.31 299 ASN A N 1
ATOM 2293 C CA . ASN A 1 299 ? 5.219 11.261 20.438 1.00 39.31 299 ASN A CA 1
ATOM 2294 C C . ASN A 1 299 ? 3.865 11.554 19.760 1.00 39.31 299 ASN A C 1
ATOM 2296 O O . ASN A 1 299 ? 3.180 10.618 19.339 1.00 39.31 299 ASN A O 1
ATOM 2300 N N . PRO A 1 300 ? 3.434 12.831 19.715 1.00 40.44 300 PRO A N 1
ATOM 2301 C CA . PRO A 1 300 ? 2.150 13.213 19.134 1.00 40.44 300 PRO A CA 1
ATOM 2302 C C . PRO A 1 300 ? 2.091 12.889 17.634 1.00 40.44 300 PRO A C 1
ATOM 2304 O O . PRO A 1 300 ? 3.141 12.764 16.994 1.00 40.44 300 PRO A O 1
ATOM 2307 N N . PRO A 1 301 ? 0.879 12.791 17.053 1.00 40.22 301 PRO A N 1
ATOM 2308 C CA . PRO A 1 301 ? 0.731 12.680 15.614 1.00 40.22 301 PRO A CA 1
ATOM 2309 C C . PRO A 1 301 ? 1.483 13.810 14.904 1.00 40.22 301 PRO A C 1
ATOM 2311 O O . PRO A 1 301 ? 1.628 14.908 15.451 1.00 40.22 301 PRO A O 1
ATOM 2314 N N . PRO A 1 302 ? 1.985 13.552 13.697 1.00 41.25 302 PRO A N 1
ATOM 2315 C CA . PRO A 1 302 ? 2.837 14.507 13.028 1.00 41.25 302 PRO A CA 1
ATOM 2316 C C . PRO A 1 302 ? 2.097 15.761 12.586 1.00 41.25 302 PRO A C 1
ATOM 2318 O O . PRO A 1 302 ? 1.021 15.693 11.997 1.00 41.25 302 PRO A O 1
ATOM 2321 N N . THR A 1 303 ? 2.707 16.912 12.857 1.00 47.78 303 THR A N 1
ATOM 2322 C CA . THR A 1 303 ? 2.220 18.205 12.381 1.00 47.78 303 THR A CA 1
ATOM 2323 C C . THR A 1 303 ? 2.636 18.412 10.924 1.00 47.78 303 THR A C 1
ATOM 2325 O O . THR A 1 303 ? 3.843 18.356 10.676 1.00 47.78 303 THR A O 1
ATOM 2328 N N . PRO A 1 304 ? 1.699 18.766 10.016 1.00 42.66 304 PRO A N 1
ATOM 2329 C CA . PRO A 1 304 ? 1.979 19.106 8.625 1.00 42.66 304 PRO A CA 1
ATOM 2330 C C . PRO A 1 304 ? 3.245 19.938 8.421 1.00 42.66 304 PRO A C 1
ATOM 2332 O O . PRO A 1 304 ? 3.342 21.060 8.915 1.00 42.66 304 PRO A O 1
ATOM 2335 N N . ASN A 1 305 ? 4.199 19.424 7.645 1.00 43.97 305 ASN A N 1
ATOM 2336 C CA . ASN A 1 305 ? 5.471 20.085 7.350 1.00 43.97 305 ASN A CA 1
ATOM 2337 C C . ASN A 1 305 ? 5.386 21.034 6.133 1.00 43.97 305 ASN A C 1
ATOM 2339 O O . ASN A 1 305 ? 6.402 21.400 5.541 1.00 43.97 305 ASN A O 1
ATOM 2343 N N . SER A 1 306 ? 4.176 21.403 5.696 1.00 46.75 306 SER A N 1
ATOM 2344 C CA . SER A 1 306 ? 3.968 22.112 4.432 1.00 46.75 306 SER A CA 1
ATOM 2345 C C . SER A 1 306 ? 2.847 23.145 4.469 1.00 46.75 306 SER A C 1
ATOM 2347 O O . SER A 1 306 ? 1.678 22.811 4.652 1.00 46.75 306 SER A O 1
ATOM 2349 N N . ASP A 1 307 ? 3.218 24.393 4.168 1.00 42.91 307 ASP A N 1
ATOM 2350 C CA . ASP A 1 307 ? 2.316 25.530 3.933 1.00 42.91 307 ASP A CA 1
ATOM 2351 C C . ASP A 1 307 ? 1.719 25.543 2.502 1.00 42.91 307 ASP A C 1
ATOM 2353 O O . ASP A 1 307 ? 1.115 26.533 2.073 1.00 42.91 307 ASP A O 1
ATOM 2357 N N . VAL A 1 308 ? 1.924 24.483 1.708 1.00 39.72 308 VAL A N 1
ATOM 2358 C CA . VAL A 1 308 ? 1.455 24.410 0.315 1.00 39.72 308 VAL A CA 1
ATOM 2359 C C . VAL A 1 308 ? -0.048 24.068 0.267 1.00 39.72 308 VAL A C 1
ATOM 2361 O O . VAL A 1 308 ? -0.474 23.099 0.897 1.00 39.72 308 VAL A O 1
ATOM 2364 N N . PRO A 1 309 ? -0.872 24.805 -0.511 1.00 39.00 309 PRO A N 1
ATOM 2365 C CA . PRO A 1 309 ? -2.284 24.478 -0.714 1.00 39.00 309 PRO A CA 1
ATOM 2366 C C . PRO A 1 309 ? -2.483 23.098 -1.354 1.00 39.00 309 PRO A C 1
ATOM 2368 O O . PRO A 1 309 ? -1.777 22.747 -2.297 1.00 39.00 309 PRO A O 1
ATOM 2371 N N . ALA A 1 310 ? -3.492 22.353 -0.897 1.00 43.00 310 ALA A N 1
ATOM 2372 C CA . ALA A 1 310 ? -3.761 20.993 -1.354 1.00 43.00 310 ALA A CA 1
ATOM 2373 C C . ALA A 1 310 ? -3.902 20.872 -2.885 1.00 43.00 310 ALA A C 1
ATOM 2375 O O . ALA A 1 310 ? -4.744 21.534 -3.503 1.00 43.00 310 ALA A O 1
ATOM 2376 N N . ALA A 1 311 ? -3.140 19.962 -3.501 1.00 48.44 311 ALA A N 1
ATOM 2377 C CA . ALA A 1 311 ? -3.508 19.415 -4.800 1.00 48.44 311 ALA A CA 1
ATOM 2378 C C . ALA A 1 311 ? -4.767 18.535 -4.666 1.00 48.44 311 ALA A C 1
ATOM 2380 O O . ALA A 1 311 ? -4.995 17.893 -3.641 1.00 48.44 311 ALA A O 1
ATOM 2381 N N . ALA A 1 312 ? -5.594 18.472 -5.713 1.00 53.81 312 ALA A N 1
ATOM 2382 C CA . ALA A 1 312 ? -6.758 17.588 -5.713 1.00 53.81 312 ALA A CA 1
ATOM 2383 C C . ALA A 1 312 ? -6.309 16.113 -5.716 1.00 53.81 312 ALA A C 1
ATOM 2385 O O . ALA A 1 312 ? -5.691 15.656 -6.681 1.00 53.81 312 ALA A O 1
ATOM 2386 N N . LEU A 1 313 ? -6.633 15.368 -4.652 1.00 55.97 313 LEU A N 1
ATOM 2387 C CA . LEU A 1 313 ? -6.427 13.919 -4.600 1.00 55.97 313 LEU A CA 1
ATOM 2388 C C . LEU A 1 313 ? -7.246 13.225 -5.696 1.00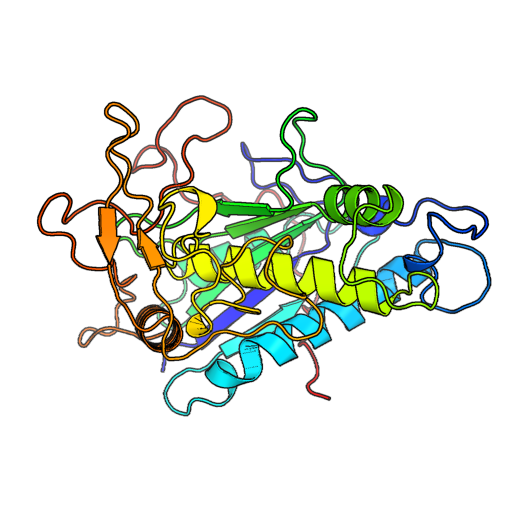 55.97 313 LEU A C 1
ATOM 2390 O O . LEU A 1 313 ? -8.413 13.548 -5.934 1.00 55.97 313 LEU A O 1
ATOM 2394 N N . GLY A 1 314 ? -6.643 12.236 -6.355 1.00 51.88 314 GLY A N 1
ATOM 2395 C CA . GLY A 1 314 ? -7.354 11.378 -7.293 1.00 51.88 314 GLY A CA 1
ATOM 2396 C C . GLY A 1 314 ? -8.118 10.290 -6.541 1.00 51.88 314 GLY A C 1
ATOM 2397 O O . GLY A 1 314 ? -7.548 9.592 -5.704 1.00 51.88 314 GLY A O 1
ATOM 2398 N N . GLN A 1 315 ? -9.395 10.070 -6.861 1.00 55.81 315 GLN A N 1
ATOM 2399 C CA . GLN A 1 315 ? -10.093 8.870 -6.390 1.00 55.81 315 GLN A CA 1
ATOM 2400 C C . GLN A 1 315 ? -9.671 7.657 -7.223 1.00 55.81 315 GLN A C 1
ATOM 2402 O O . GLN A 1 315 ? -9.623 7.719 -8.455 1.00 55.81 315 GLN A O 1
ATOM 2407 N N . ALA A 1 316 ? -9.373 6.536 -6.564 1.00 57.78 316 ALA A N 1
ATOM 2408 C CA . ALA A 1 316 ? -9.077 5.294 -7.265 1.00 57.78 316 ALA A CA 1
ATOM 2409 C C . ALA A 1 316 ? -10.347 4.795 -7.973 1.00 57.78 316 ALA A C 1
ATOM 2411 O O . ALA A 1 316 ? -11.314 4.363 -7.338 1.00 57.78 316 ALA A O 1
ATOM 2412 N N . SER A 1 317 ? -10.357 4.836 -9.305 1.00 42.69 317 SER A N 1
ATOM 2413 C CA . SER A 1 317 ? -11.478 4.326 -10.090 1.00 42.69 317 SER A CA 1
ATOM 2414 C C . SER A 1 317 ? -11.611 2.807 -9.921 1.00 42.69 317 SER A C 1
ATOM 2416 O O . SER A 1 317 ? -10.631 2.054 -9.887 1.00 42.69 317 SER A O 1
ATOM 2418 N N . GLY A 1 318 ? -12.851 2.346 -9.754 1.00 37.41 318 GLY A N 1
ATOM 2419 C CA . GLY A 1 318 ? -13.179 0.929 -9.842 1.00 37.41 318 GLY A CA 1
ATOM 2420 C C . GLY A 1 318 ? -13.233 0.527 -11.312 1.00 37.41 318 GLY A C 1
ATOM 2421 O O . GLY A 1 318 ? -14.031 1.092 -12.056 1.00 37.41 318 GLY A O 1
ATOM 2422 N N . ILE A 1 319 ? -12.391 -0.424 -11.715 1.00 33.97 319 ILE A N 1
ATOM 2423 C CA . ILE A 1 319 ? -12.612 -1.224 -12.928 1.00 33.97 319 ILE A CA 1
ATOM 2424 C C . ILE A 1 319 ? -13.219 -2.550 -12.484 1.00 33.97 319 ILE A C 1
ATOM 2426 O O . ILE A 1 319 ? -12.599 -3.200 -11.604 1.00 33.97 319 ILE A O 1
#

Secondary structure (DSSP, 8-state):
-PEEEEEEE-S----TTS--PPPGGGGG-SEE--TTTGGG-SSSSSEE-HHHHHHHHHHHHHHHHHHTHHHHT-TT-EEEEEE---SS-TT-TTHHHHHHHHHHH-SSEEEEEEEEES--SSTT---SEEE-PPPTT-----EEEEEHHHHHHHHHTT--TT--SSPP-HHHHHHHHHHHHHHHHHHHTT--PBPPGGGSTT-S--GGGTTBTTS-TTTS-TTT-B--SSEEEEEB---TTT---EEEEE-HHHHHHHHTSB-TTS-B---PPP-SS-TTS-SB-----TTSPPPSTTSPPPP----PPPPPPEE----

Radius of gyration: 18.96 Å; chains: 1; bounding box: 43×56×55 Å

Sequence (319 aa):
MLTNYVVLDFTPDTIANEYTVGRFADVFAPGAVNNTNRFLDYDGNNTINQDDAKIAVGKIASRVNRLLKPFRQDPNIDLVVMHTPGLTSAADPGAGERKLAEGQEAADENVYVVYIGDTRPEPDLPDLGIAHQAFAGENNEFYGYVFAGGVKSHLASGNYRWKPQAKLTSVDFTNEVAFTVAHELGHLWGLGHLIDVDSTPGNAFSPDNYHHVMNTPKYANPAAARFLNDATHRMEIGNATTGAISYQHVSAKQEVRDSLRTNAAGNFVQTTIPNATFPDVPTYMQTPSHQGGYLGADNPPPTPNSDVPAAALGQASGI

Foldseek 3Di:
DAAEEEEEEQEQADFPQAWRFAHLQVLQPWDFDDQLQQLLVQPPPRIGHSVSSLSLQLLLQQLLCVQCVVQCPPPQFNYFYWYANDRDDPQDHQQLVVVQVVQVPDLRYAYEYEHEHADTPDDPDLDQKDWAEDWFFDRHRTYMYGHLNSVSVCLSVVVQPLADVDGRHNVQSSLSRSLSSVLNVLVNLQFAAADQCPVPVPCNCPVQCALESSYPSVRHRSNRHHQFQWGWTWQQDDPVVVSDTDTDGGGSVVSSNLQSHADPVSHHGSDAPQDPVCRGGGSHDPDDGPPRDNDDPVNDRGDGPDPRDHDDIGTNDHD

pLDDT: mean 71.75, std 18.76, range [31.52, 96.81]